Protein AF-A0A955JLS1-F1 (afdb_monomer_lite)

Foldseek 3Di:
DDDDDDPPPDDPVVLCPDDDDVVSVLVSLLVVVLCVCLQPVPDDPVNSCVVVVHDPVSVVVSVVVLVVDPVSCCQCVDPVSVVVVVVVVVVVVVVVCVVCVVQVVCVVVVHDAADQEEEDAQAPLEAPDDDPPQPLAPVPCRDCVNVVRPDAHPDDLVVLLVVLVVSVVSNHQEYEHDHVYAQVSHPCSLVSVVSNVVSRHHYHYDHPCPCVVVDDPVSD

Structure (mmCIF, N/CA/C/O backbone):
data_AF-A0A955JLS1-F1
#
_entry.id   AF-A0A955JLS1-F1
#
loop_
_atom_site.group_PDB
_atom_site.id
_atom_site.type_symbol
_atom_site.label_atom_id
_atom_site.label_alt_id
_atom_site.label_comp_id
_atom_site.label_asym_id
_atom_site.label_entity_id
_atom_site.label_seq_id
_atom_site.pdbx_PDB_ins_code
_atom_site.Cartn_x
_atom_site.Cartn_y
_atom_site.Cartn_z
_atom_site.occupancy
_atom_site.B_iso_or_equiv
_atom_site.auth_seq_id
_atom_site.auth_comp_id
_atom_site.auth_asym_id
_atom_site.auth_atom_id
_atom_site.pdbx_PDB_model_num
ATOM 1 N N . MET A 1 1 ? -2.061 -39.506 24.103 1.00 35.97 1 MET A N 1
ATOM 2 C CA . MET A 1 1 ? -3.375 -38.880 24.351 1.00 35.97 1 MET A CA 1
ATOM 3 C C . MET A 1 1 ? -3.454 -37.650 23.452 1.00 35.97 1 MET A C 1
ATOM 5 O O . MET A 1 1 ? -2.800 -36.660 23.739 1.00 35.97 1 MET A O 1
ATOM 9 N N . LYS A 1 2 ? -4.080 -37.783 22.274 1.00 30.61 2 LYS A N 1
ATOM 10 C CA . LYS A 1 2 ? -4.222 -36.701 21.289 1.00 30.61 2 LYS A CA 1
ATOM 11 C C . LYS A 1 2 ? -5.487 -35.923 21.644 1.00 30.61 2 LYS A C 1
ATOM 13 O O . LYS A 1 2 ? -6.578 -36.455 21.491 1.00 30.61 2 LYS A O 1
ATOM 18 N N . THR A 1 3 ? -5.345 -34.716 22.169 1.00 32.78 3 THR A N 1
ATOM 19 C CA . THR A 1 3 ? -6.460 -33.775 22.304 1.00 32.78 3 THR A CA 1
ATOM 20 C C . THR A 1 3 ? -6.630 -33.056 20.974 1.00 32.78 3 THR A C 1
ATOM 22 O O . THR A 1 3 ? -5.870 -32.143 20.657 1.00 32.78 3 THR A O 1
ATOM 25 N N . GLU A 1 4 ? -7.588 -33.514 20.174 1.00 28.02 4 GLU A N 1
ATOM 26 C CA . GLU A 1 4 ? -8.100 -32.760 19.033 1.00 28.02 4 GLU A CA 1
ATOM 27 C C . GLU A 1 4 ? -8.877 -31.553 19.566 1.00 28.02 4 GLU A C 1
ATOM 29 O O . GLU A 1 4 ? -9.849 -31.699 20.305 1.00 28.02 4 GLU A O 1
ATOM 34 N N . ILE A 1 5 ? -8.412 -30.351 19.230 1.00 31.58 5 ILE A N 1
ATOM 35 C CA . ILE A 1 5 ? -9.148 -29.110 19.469 1.00 31.58 5 ILE A CA 1
ATOM 36 C C . ILE A 1 5 ? -10.055 -28.919 18.248 1.00 31.58 5 ILE A C 1
ATOM 38 O O . ILE A 1 5 ? -9.531 -28.746 17.144 1.00 31.58 5 ILE A O 1
ATOM 42 N N . PRO A 1 6 ? -11.390 -28.959 18.388 1.00 32.78 6 PRO A N 1
ATOM 43 C CA . PRO A 1 6 ? -12.272 -28.754 17.255 1.00 32.78 6 PRO A CA 1
ATOM 44 C C . PRO A 1 6 ? -12.254 -27.271 16.871 1.00 32.78 6 PRO A C 1
ATOM 46 O O . PRO A 1 6 ? -12.739 -26.419 17.614 1.00 32.78 6 PRO A O 1
ATOM 49 N N . PHE A 1 7 ? -11.720 -26.956 15.690 1.00 32.72 7 PHE A N 1
ATOM 50 C CA . PHE A 1 7 ? -12.011 -25.687 15.026 1.00 32.72 7 PHE A CA 1
ATOM 51 C C . PHE A 1 7 ? -13.489 -25.711 14.618 1.00 32.72 7 PHE A C 1
ATOM 53 O O . PHE A 1 7 ? -13.865 -26.313 13.614 1.00 32.72 7 PHE A O 1
ATOM 60 N N . ARG A 1 8 ? -14.353 -25.093 15.430 1.00 35.25 8 ARG A N 1
ATOM 61 C CA . ARG A 1 8 ? -15.712 -24.753 15.002 1.00 35.25 8 ARG A CA 1
ATOM 62 C C . ARG A 1 8 ? -15.594 -23.717 13.885 1.00 35.25 8 ARG A C 1
ATOM 64 O O . ARG A 1 8 ? -15.145 -22.604 14.136 1.00 35.25 8 ARG A O 1
ATOM 71 N N . ASN A 1 9 ? -16.039 -24.070 12.682 1.00 38.44 9 ASN A N 1
ATOM 72 C CA . ASN A 1 9 ? -16.457 -23.082 11.691 1.00 38.44 9 ASN A CA 1
ATOM 73 C C . ASN A 1 9 ? -17.671 -22.351 12.275 1.00 38.44 9 ASN A C 1
ATOM 75 O O . ASN A 1 9 ? -18.793 -22.848 12.195 1.00 38.44 9 ASN A O 1
ATOM 79 N N . HIS A 1 10 ? -17.430 -21.230 12.953 1.00 41.81 10 HIS A N 1
ATOM 80 C CA . HIS A 1 10 ? -18.496 -20.364 13.435 1.00 41.81 10 HIS A CA 1
ATOM 81 C C . HIS A 1 10 ? -18.920 -19.467 12.274 1.00 41.81 10 HIS A C 1
ATOM 83 O O . HIS A 1 10 ? -18.094 -18.765 11.692 1.00 41.81 10 HIS A O 1
ATOM 89 N N . ASN A 1 11 ? -20.181 -19.590 11.875 1.00 41.41 11 ASN A N 1
ATOM 90 C CA . ASN A 1 11 ? -20.729 -18.892 10.728 1.00 41.41 11 ASN A CA 1
ATOM 91 C C . ASN A 1 11 ? -20.991 -17.428 11.118 1.00 41.41 11 ASN A C 1
ATOM 93 O O . ASN A 1 11 ? -21.672 -17.178 12.108 1.00 41.41 11 ASN A O 1
ATOM 97 N N . LEU A 1 12 ? -20.450 -16.474 10.353 1.00 46.59 12 LEU A N 1
ATOM 98 C CA . LEU A 1 12 ? -20.585 -15.025 10.593 1.00 46.59 12 LEU A CA 1
ATOM 99 C C . LEU A 1 12 ? -22.054 -14.562 10.679 1.00 46.59 12 LEU A C 1
ATOM 101 O O . LEU A 1 12 ? -22.347 -13.568 11.336 1.00 46.59 12 LEU A O 1
ATOM 105 N N . ASP A 1 13 ? -22.965 -15.308 10.053 1.00 44.69 13 ASP A N 1
ATOM 106 C CA . ASP A 1 13 ? -24.402 -15.021 10.016 1.00 44.69 13 ASP A CA 1
ATOM 107 C C . ASP A 1 13 ? -25.132 -15.271 11.348 1.00 44.69 13 ASP A C 1
ATOM 109 O O . ASP A 1 13 ? -26.218 -14.723 11.562 1.00 44.69 13 ASP A O 1
ATOM 113 N N . ASP A 1 14 ? -24.570 -16.091 12.243 1.00 45.50 14 ASP A N 1
ATOM 114 C CA . ASP A 1 14 ? -25.213 -16.431 13.519 1.00 45.50 14 ASP A CA 1
ATOM 115 C C . ASP A 1 14 ? -25.018 -15.326 14.576 1.00 45.50 14 ASP A C 1
ATOM 117 O O . ASP A 1 14 ? -25.908 -15.104 15.400 1.00 45.50 14 ASP A O 1
ATOM 121 N N . ASP A 1 15 ? -23.915 -14.570 14.499 1.00 49.28 15 ASP A N 1
ATOM 122 C CA . ASP A 1 15 ? -23.595 -13.460 15.415 1.00 49.28 15 ASP A CA 1
ATOM 123 C C . ASP A 1 15 ? -24.528 -12.241 15.206 1.00 49.28 15 ASP A C 1
ATOM 125 O O . ASP A 1 15 ? -24.696 -11.414 16.101 1.00 49.28 15 ASP A O 1
ATOM 129 N N . LEU A 1 16 ? -25.180 -12.132 14.040 1.00 50.00 16 LEU A N 1
ATOM 130 C CA . LEU A 1 16 ? -26.026 -10.990 13.660 1.00 50.00 16 LEU A CA 1
ATOM 131 C C . LEU A 1 16 ? -27.486 -11.091 14.143 1.00 50.00 16 LEU A C 1
ATOM 133 O O . LEU A 1 16 ? -28.259 -10.153 13.953 1.00 50.00 16 LEU A O 1
ATOM 137 N N . ARG A 1 17 ? -27.906 -12.213 14.749 1.00 47.34 17 ARG A N 1
ATOM 138 C CA . ARG A 1 17 ? -29.337 -12.491 15.015 1.00 47.34 17 ARG A CA 1
ATOM 139 C C . ARG A 1 17 ? -29.863 -12.076 16.390 1.00 47.34 17 ARG A C 1
ATOM 141 O O . ARG A 1 17 ? -31.061 -12.212 16.626 1.00 47.34 17 ARG A O 1
ATOM 148 N N . PHE A 1 18 ? -29.032 -11.539 17.283 1.00 44.91 18 PHE A N 1
ATOM 149 C CA . PHE A 1 18 ? -29.471 -11.150 18.628 1.00 44.91 18 PHE A CA 1
ATOM 150 C C . PHE A 1 18 ? -28.924 -9.785 19.054 1.00 44.91 18 PHE A C 1
ATOM 152 O O .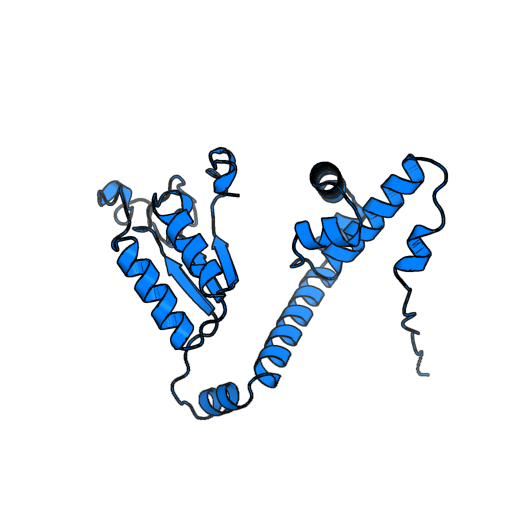 PHE A 1 18 ? -27.901 -9.702 19.724 1.00 44.91 18 PHE A O 1
ATOM 159 N N . ALA A 1 19 ? -29.646 -8.708 18.732 1.00 40.81 19 ALA A N 1
ATOM 160 C CA . ALA A 1 19 ? -29.451 -7.413 19.385 1.00 40.81 19 ALA A CA 1
ATOM 161 C C . ALA A 1 19 ? -30.726 -6.555 19.324 1.00 40.81 19 ALA A C 1
ATOM 163 O O . ALA A 1 19 ? -30.940 -5.784 18.396 1.00 40.81 19 ALA A O 1
ATOM 164 N N . SER A 1 20 ? -31.590 -6.667 20.336 1.00 46.97 20 SER A N 1
ATOM 165 C CA . SER A 1 20 ? -32.655 -5.692 20.600 1.00 46.97 20 SER A CA 1
ATOM 166 C C . SER A 1 20 ? -32.202 -4.757 21.724 1.00 46.97 20 SER A C 1
ATOM 168 O O . SER A 1 20 ? -32.483 -5.014 22.892 1.00 46.97 20 SER A O 1
ATOM 170 N N . THR A 1 21 ? -31.398 -3.750 21.368 1.00 51.62 21 THR A N 1
ATOM 171 C CA . THR A 1 21 ? -31.090 -2.467 22.051 1.00 51.62 21 THR A CA 1
ATOM 172 C C . THR A 1 21 ? -29.850 -1.873 21.365 1.00 51.62 21 THR A C 1
ATOM 174 O O . THR A 1 21 ? -28.889 -2.595 21.113 1.00 51.62 21 THR A O 1
ATOM 177 N N . GLY A 1 22 ? -29.839 -0.567 21.065 1.00 57.72 22 GLY A N 1
ATOM 178 C CA . GLY A 1 22 ? -28.774 0.057 20.253 1.00 57.72 22 GLY A CA 1
ATOM 179 C C . GLY A 1 22 ? -27.344 -0.087 20.806 1.00 57.72 22 GLY A C 1
ATOM 180 O O . GLY A 1 22 ? -26.387 -0.062 20.042 1.00 57.72 22 GLY A O 1
ATOM 181 N N . VAL A 1 23 ? -27.189 -0.311 22.116 1.00 60.34 23 VAL A N 1
ATOM 182 C CA . VAL A 1 23 ? -25.884 -0.567 22.758 1.00 60.34 23 VAL A CA 1
ATOM 183 C C . VAL A 1 23 ? -25.372 -1.986 22.470 1.00 60.34 23 VAL A C 1
ATOM 185 O O . VAL A 1 23 ? -24.186 -2.169 22.213 1.00 60.34 23 VAL A O 1
ATOM 188 N N . VAL A 1 24 ? -26.259 -2.989 22.460 1.00 62.53 24 VAL A N 1
ATOM 189 C CA . VAL A 1 24 ? -25.898 -4.389 22.158 1.00 62.53 24 VAL A CA 1
ATOM 190 C C . VAL A 1 24 ? -25.501 -4.533 20.689 1.00 62.53 24 VAL A C 1
ATOM 192 O O . VAL A 1 24 ? -24.572 -5.266 20.363 1.00 62.53 24 VAL A O 1
ATOM 195 N N . GLU A 1 25 ? -26.157 -3.782 19.806 1.00 77.31 25 GLU A N 1
ATOM 196 C CA . GLU A 1 25 ? -25.829 -3.758 18.381 1.00 77.31 25 GLU A CA 1
ATOM 197 C C . GLU A 1 25 ? -24.456 -3.118 18.113 1.00 77.31 25 GLU A C 1
ATOM 199 O O . GLU A 1 25 ? -23.683 -3.617 17.294 1.00 77.31 25 GLU A O 1
ATOM 204 N N . GLN A 1 26 ? -24.114 -2.046 18.833 1.00 77.19 26 GLN A N 1
ATOM 205 C CA . GLN A 1 26 ? -22.822 -1.376 18.688 1.00 77.19 26 GLN A CA 1
ATOM 206 C C . GLN A 1 26 ? -21.654 -2.240 19.188 1.00 77.19 26 GLN A C 1
ATOM 208 O O . GLN A 1 26 ? -20.639 -2.344 18.498 1.00 77.19 26 GLN A O 1
ATOM 213 N N . GLU A 1 27 ? -21.808 -2.905 20.334 1.00 83.56 27 GLU A N 1
ATOM 214 C CA . GLU A 1 27 ? -20.784 -3.809 20.876 1.00 83.56 27 GLU A CA 1
ATOM 215 C C . GLU A 1 27 ? -20.565 -5.030 19.965 1.00 83.56 27 GLU A C 1
ATOM 217 O O . GLU A 1 27 ? -19.429 -5.442 19.717 1.00 83.56 27 GLU A O 1
ATOM 222 N N . ALA A 1 28 ? -21.642 -5.572 19.383 1.00 86.25 28 ALA A N 1
ATOM 223 C CA . ALA A 1 28 ? -21.549 -6.648 18.399 1.00 86.25 28 ALA A CA 1
ATOM 224 C C . ALA A 1 28 ? -20.756 -6.210 17.154 1.00 86.25 28 ALA A C 1
ATOM 226 O O . ALA A 1 28 ? -19.846 -6.919 16.717 1.00 86.25 28 ALA A O 1
ATOM 227 N N . ARG A 1 29 ? -21.035 -5.013 16.617 1.00 88.50 29 ARG A N 1
ATOM 228 C CA . ARG A 1 29 ? -20.288 -4.441 15.481 1.00 88.50 29 ARG A CA 1
ATOM 229 C C . ARG A 1 29 ? -18.808 -4.241 15.816 1.00 88.50 29 ARG A C 1
ATOM 231 O O . ARG A 1 29 ? -17.954 -4.628 15.019 1.00 88.50 29 ARG A O 1
ATOM 238 N N . LEU A 1 30 ? -18.500 -3.695 16.996 1.00 91.50 30 LEU A N 1
ATOM 239 C CA . LEU A 1 30 ? -17.128 -3.518 17.481 1.00 91.50 30 LEU A CA 1
ATOM 240 C C . LEU A 1 30 ? -16.377 -4.855 17.525 1.00 91.50 30 LEU A C 1
ATOM 242 O O . LEU A 1 30 ? -15.278 -4.959 16.981 1.00 91.50 30 LEU A O 1
ATOM 246 N N . SER A 1 31 ? -16.987 -5.885 18.113 1.00 92.12 31 SER A N 1
ATOM 247 C CA . SER A 1 31 ? -16.414 -7.231 18.221 1.00 92.12 31 SER A CA 1
ATOM 248 C C . SER A 1 31 ? -16.131 -7.863 16.851 1.00 92.12 31 SER A C 1
ATOM 250 O O . SER A 1 31 ? -15.047 -8.409 16.619 1.00 92.12 31 SER A O 1
ATOM 252 N N . VAL A 1 32 ? -17.059 -7.729 15.897 1.00 93.25 32 VAL A N 1
ATOM 253 C CA . VAL A 1 32 ? -16.883 -8.258 14.537 1.00 93.25 32 VAL A CA 1
ATOM 254 C C . VAL A 1 32 ? -15.746 -7.543 13.805 1.00 93.25 32 VAL A C 1
ATOM 256 O O . VAL A 1 32 ? -14.880 -8.210 13.235 1.00 93.25 32 VAL A O 1
ATOM 259 N N . VAL A 1 33 ? -15.692 -6.207 13.854 1.00 94.62 33 VAL A N 1
ATOM 260 C CA . VAL A 1 33 ? -14.598 -5.439 13.232 1.00 94.62 33 VAL A CA 1
ATOM 261 C C . VAL A 1 33 ? -13.261 -5.756 13.905 1.00 94.62 33 VAL A C 1
ATOM 263 O O . VAL A 1 33 ? -12.266 -5.958 13.209 1.00 94.62 33 VAL A O 1
ATOM 266 N N . ARG A 1 34 ? -13.230 -5.893 15.239 1.00 94.94 34 ARG A N 1
ATOM 267 C CA . ARG A 1 34 ? -12.042 -6.323 15.993 1.00 94.94 34 ARG A CA 1
ATOM 268 C C . ARG A 1 34 ? -11.499 -7.645 15.457 1.00 94.94 34 ARG A C 1
ATOM 270 O O . ARG A 1 34 ? -10.307 -7.744 15.166 1.00 94.94 34 ARG A O 1
ATOM 277 N N . ARG A 1 35 ? -12.368 -8.653 15.315 1.00 93.25 35 ARG A N 1
ATOM 278 C CA . ARG A 1 35 ? -12.006 -9.973 14.781 1.00 93.25 35 ARG A CA 1
ATOM 279 C C . ARG A 1 35 ? -11.456 -9.853 13.365 1.00 93.25 35 ARG A C 1
ATOM 281 O O . ARG A 1 35 ? -10.373 -10.364 13.110 1.00 93.25 35 ARG A O 1
ATOM 288 N N . ILE A 1 36 ? -12.153 -9.133 12.486 1.00 93.88 36 ILE A N 1
ATOM 289 C CA . ILE A 1 36 ? -11.735 -8.930 11.093 1.00 93.88 36 ILE A CA 1
ATOM 290 C C . ILE A 1 36 ? -10.326 -8.329 11.021 1.00 93.88 36 ILE A C 1
ATOM 292 O O . ILE A 1 36 ? -9.471 -8.888 10.341 1.00 93.88 36 ILE A O 1
ATOM 296 N N . LEU A 1 37 ? -10.055 -7.248 11.758 1.00 92.69 37 LEU A N 1
ATOM 297 C CA . LEU A 1 37 ? -8.750 -6.578 11.727 1.00 92.69 37 LEU A CA 1
ATOM 298 C C . LEU A 1 37 ? -7.624 -7.424 12.333 1.00 92.69 37 LEU A C 1
ATOM 300 O O . LEU A 1 37 ? -6.491 -7.372 11.858 1.00 92.69 37 LEU A O 1
ATOM 304 N N . LEU A 1 38 ? -7.915 -8.209 13.375 1.00 92.12 38 LEU A N 1
ATOM 305 C CA . LEU A 1 38 ? -6.946 -9.152 13.936 1.00 92.12 38 LEU A CA 1
ATOM 306 C C . LEU A 1 38 ? -6.709 -10.350 13.006 1.00 92.12 38 LEU A C 1
ATOM 308 O O . LEU A 1 38 ? -5.633 -10.948 13.021 1.00 92.12 38 LEU A O 1
ATOM 312 N N . GLU A 1 39 ? -7.694 -10.744 12.207 1.00 90.69 39 GLU A N 1
ATOM 313 C CA . GLU A 1 39 ? -7.566 -11.875 11.296 1.00 90.69 39 GLU A CA 1
ATOM 314 C C . GLU A 1 39 ? -6.853 -11.496 10.000 1.00 90.69 39 GLU A C 1
ATOM 316 O O . GLU A 1 39 ? -5.913 -12.196 9.601 1.00 90.69 39 GLU A O 1
ATOM 321 N N . ASP A 1 40 ? -7.251 -10.381 9.402 1.00 90.25 40 ASP A N 1
ATOM 322 C CA . ASP A 1 40 ? -6.710 -9.822 8.173 1.00 90.25 40 ASP A CA 1
ATOM 323 C C . ASP A 1 40 ? -6.528 -8.303 8.325 1.00 90.25 40 ASP A C 1
ATOM 325 O O . ASP A 1 40 ? -7.405 -7.524 7.952 1.00 90.25 40 ASP A O 1
ATOM 329 N N . PRO A 1 41 ? -5.370 -7.848 8.837 1.00 88.31 41 PRO A N 1
ATOM 330 C CA . PRO A 1 41 ? -5.096 -6.419 8.970 1.00 88.31 41 PRO A CA 1
ATOM 331 C C . PRO A 1 41 ? -4.898 -5.715 7.618 1.00 88.31 41 PRO A C 1
ATOM 333 O O . PRO A 1 41 ? -4.659 -4.511 7.599 1.00 88.31 41 PRO A O 1
ATOM 336 N N . SER A 1 42 ? -4.932 -6.450 6.498 1.00 84.88 42 SER A N 1
ATOM 337 C CA . SER A 1 42 ? -4.770 -5.904 5.149 1.00 84.88 42 SER A CA 1
ATOM 338 C C . SER A 1 42 ? -6.089 -5.678 4.413 1.00 84.88 42 SER A C 1
ATOM 340 O O . SER A 1 42 ? -6.063 -5.191 3.280 1.00 84.88 42 SER A O 1
ATOM 342 N N . ILE A 1 43 ? -7.219 -6.033 5.034 1.00 89.44 43 ILE A N 1
ATOM 343 C CA . ILE A 1 43 ? -8.545 -5.820 4.464 1.00 89.44 43 ILE A CA 1
ATOM 344 C C . ILE A 1 43 ? -8.799 -4.327 4.223 1.00 89.44 43 ILE A C 1
ATOM 346 O O . ILE A 1 43 ? -8.447 -3.469 5.036 1.00 89.44 43 ILE A O 1
ATOM 350 N N . ASP A 1 44 ? -9.423 -4.018 3.091 1.00 88.81 44 ASP A N 1
ATOM 351 C CA . ASP A 1 44 ? -9.781 -2.648 2.752 1.00 88.81 44 ASP A CA 1
ATOM 352 C C . ASP A 1 44 ? -10.975 -2.150 3.590 1.00 88.81 44 ASP A C 1
ATOM 354 O O . ASP A 1 44 ? -11.878 -2.912 3.942 1.00 88.81 44 ASP A O 1
ATOM 358 N N . SER A 1 45 ? -11.006 -0.852 3.905 1.00 91.19 45 SER A N 1
ATOM 359 C CA . SER A 1 45 ? -12.112 -0.286 4.692 1.00 91.19 45 SER A CA 1
ATOM 360 C C . SER A 1 45 ? -13.445 -0.315 3.937 1.00 91.19 45 SER A C 1
ATOM 362 O O . SER A 1 45 ? -14.463 -0.606 4.555 1.00 91.19 45 SER A O 1
ATOM 364 N N . GLN A 1 46 ? -13.452 -0.114 2.614 1.00 91.25 46 GLN A N 1
ATOM 365 C CA . GLN A 1 46 ? -14.661 -0.231 1.789 1.00 91.25 46 GLN A CA 1
ATOM 366 C C . GLN A 1 46 ? -15.179 -1.675 1.769 1.00 91.25 46 GLN A C 1
ATOM 368 O O . GLN A 1 46 ? -16.385 -1.915 1.725 1.00 91.25 46 GLN A O 1
ATOM 373 N N . GLU A 1 47 ? -14.276 -2.658 1.837 1.00 92.50 47 GLU A N 1
ATOM 374 C CA . GLU A 1 47 ? -14.654 -4.067 1.962 1.00 92.50 47 GLU A CA 1
ATOM 375 C C . GLU A 1 47 ? -15.354 -4.339 3.301 1.00 92.50 47 GLU A C 1
ATOM 377 O O . GLU A 1 47 ? -16.364 -5.046 3.330 1.00 92.50 47 GLU A O 1
ATOM 382 N N . ILE A 1 48 ? -14.854 -3.765 4.402 1.00 94.06 48 ILE A N 1
ATOM 383 C CA . ILE A 1 48 ? -15.498 -3.864 5.720 1.00 94.06 48 ILE A CA 1
ATOM 384 C C . ILE A 1 48 ? -16.870 -3.177 5.699 1.00 94.06 48 ILE A C 1
ATOM 386 O O . ILE A 1 48 ? -17.853 -3.786 6.125 1.00 94.06 48 ILE A O 1
ATOM 390 N N . GLU A 1 49 ? -16.948 -1.952 5.169 1.00 93.81 49 GLU A N 1
ATOM 391 C CA . GLU A 1 49 ? -18.198 -1.195 4.995 1.00 93.81 49 GLU A CA 1
ATOM 392 C C . GLU A 1 49 ? -19.240 -2.034 4.249 1.00 93.81 49 GLU A C 1
ATOM 394 O O . GLU A 1 49 ? -20.351 -2.231 4.743 1.00 93.81 49 GLU A O 1
ATOM 399 N N . ARG A 1 50 ? -18.858 -2.618 3.105 1.00 93.38 50 ARG A N 1
ATOM 400 C CA . ARG A 1 50 ? -19.750 -3.443 2.282 1.00 93.38 50 ARG A CA 1
ATOM 401 C C . ARG A 1 50 ? -20.187 -4.726 2.986 1.00 93.38 50 ARG A C 1
ATOM 403 O O . ARG A 1 50 ? -21.361 -5.074 2.916 1.00 93.38 50 ARG A O 1
ATOM 410 N N . LYS A 1 51 ? -19.266 -5.445 3.639 1.00 89.75 51 LYS A N 1
ATOM 411 C CA . LYS A 1 51 ? -19.573 -6.720 4.315 1.00 89.75 51 LYS A CA 1
ATOM 412 C C . LYS A 1 51 ? -20.506 -6.548 5.507 1.00 89.75 51 LYS A C 1
ATOM 414 O O . LYS A 1 51 ? -21.302 -7.440 5.775 1.00 89.75 51 LYS A O 1
ATOM 419 N N . LEU A 1 52 ? -20.372 -5.440 6.231 1.00 90.19 52 LEU A N 1
ATOM 420 C CA . LEU A 1 52 ? -21.100 -5.203 7.477 1.00 90.19 52 LEU A CA 1
ATOM 421 C C . LEU A 1 52 ? -22.254 -4.204 7.326 1.00 90.19 52 LEU A C 1
ATOM 423 O O . LEU A 1 52 ? -22.958 -3.952 8.299 1.00 90.19 52 LEU A O 1
ATOM 427 N N . GLY A 1 53 ? -22.449 -3.630 6.134 1.00 91.31 53 GLY A N 1
ATOM 428 C CA . GLY A 1 53 ? -23.453 -2.592 5.898 1.00 91.31 53 GLY A CA 1
ATOM 429 C C . GLY A 1 53 ? -23.214 -1.336 6.742 1.00 91.31 53 GLY A C 1
ATOM 430 O O . GLY A 1 53 ? -24.173 -0.703 7.179 1.00 91.31 53 GLY A O 1
ATOM 431 N N . LEU A 1 54 ? -21.949 -1.008 7.021 1.00 91.06 54 LEU A N 1
ATOM 432 C CA . LEU A 1 54 ? -21.569 0.137 7.849 1.00 91.06 54 LEU A CA 1
ATOM 433 C C . LEU A 1 54 ? -21.353 1.378 6.989 1.00 91.06 54 LEU A C 1
ATOM 435 O O . LEU A 1 54 ? -20.796 1.295 5.895 1.00 91.06 54 LEU A O 1
ATOM 439 N N . SER A 1 55 ? -21.731 2.543 7.518 1.00 92.94 55 SER A N 1
ATO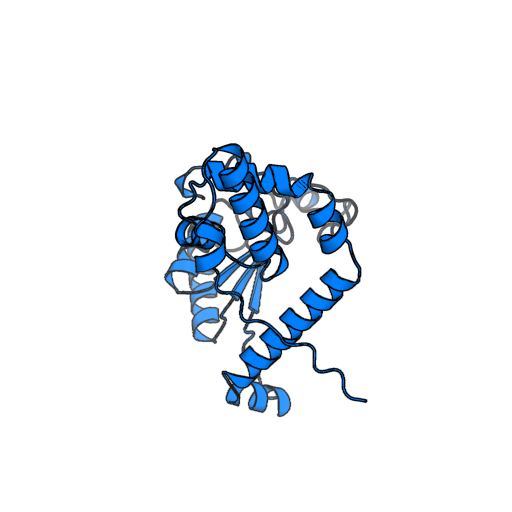M 440 C CA . SER A 1 55 ? -21.274 3.804 6.945 1.00 92.94 55 SER A CA 1
ATOM 441 C C . SER A 1 55 ? -19.783 4.016 7.241 1.00 92.94 55 SER A C 1
ATOM 443 O O . SER A 1 55 ? -19.248 3.507 8.232 1.00 92.94 55 SER A O 1
ATOM 445 N N . ARG A 1 56 ? -19.102 4.816 6.411 1.00 91.38 56 ARG A N 1
ATOM 446 C CA . ARG A 1 56 ? -17.708 5.218 6.663 1.00 91.38 56 ARG A CA 1
ATOM 447 C C . ARG A 1 56 ? -17.549 5.902 8.025 1.00 91.38 56 ARG A C 1
ATOM 449 O O . ARG A 1 56 ? -16.546 5.686 8.700 1.00 91.38 56 ARG A O 1
ATOM 456 N N . GLU A 1 57 ? -18.523 6.716 8.429 1.00 92.81 57 GLU A N 1
ATOM 457 C CA . GLU A 1 57 ? -18.507 7.405 9.722 1.00 92.81 57 GLU A CA 1
ATOM 458 C C . GLU A 1 57 ? -18.562 6.409 10.885 1.00 92.81 57 GLU A C 1
ATOM 460 O O . GLU A 1 57 ? -17.730 6.486 11.792 1.00 92.81 57 GLU A O 1
ATOM 465 N N . ASP A 1 58 ? -19.457 5.421 10.815 1.00 92.25 58 ASP A N 1
ATOM 466 C CA . ASP A 1 58 ? -19.559 4.369 11.831 1.00 92.25 58 ASP A CA 1
ATOM 467 C C . ASP A 1 58 ? -18.255 3.575 11.940 1.00 92.25 58 ASP A C 1
ATOM 469 O O . ASP A 1 58 ? -17.760 3.323 13.041 1.00 92.2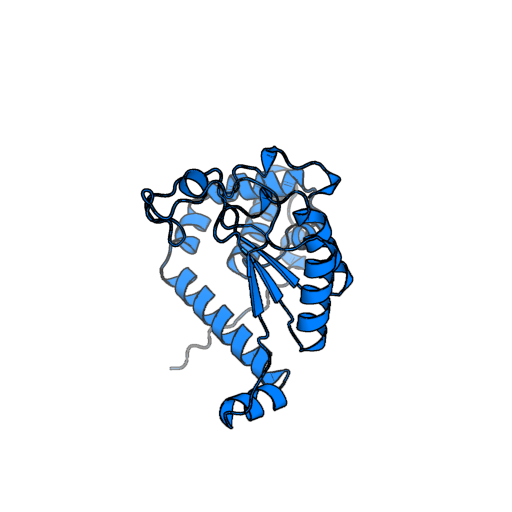5 58 ASP A O 1
ATOM 473 N N . LEU A 1 59 ? -17.655 3.209 10.802 1.00 94.00 59 LEU A N 1
ATOM 474 C CA . LEU A 1 59 ? -16.399 2.465 10.787 1.00 94.00 59 LEU A CA 1
ATOM 475 C C . LEU A 1 59 ? -15.247 3.273 11.408 1.00 94.00 59 LEU A C 1
ATOM 477 O O . LEU A 1 59 ? -14.454 2.726 12.175 1.00 94.00 59 LEU A O 1
ATOM 481 N N . LEU A 1 60 ? -15.174 4.581 11.144 1.00 93.50 60 LEU A N 1
ATOM 482 C CA . LEU A 1 60 ? -14.185 5.466 11.770 1.00 93.50 60 LEU A CA 1
ATOM 483 C C . LEU A 1 60 ? -14.388 5.583 13.285 1.00 93.50 60 LEU A C 1
ATOM 485 O O . LEU A 1 60 ? -13.410 5.574 14.040 1.00 93.50 60 LEU A O 1
ATOM 489 N N . GLN A 1 61 ? -15.638 5.656 13.748 1.00 93.94 61 GLN A N 1
ATOM 490 C CA . GLN A 1 61 ? -15.945 5.638 15.179 1.00 93.94 61 GLN A CA 1
ATOM 491 C C . GLN A 1 61 ? -15.504 4.316 15.818 1.00 93.94 61 GLN A C 1
ATOM 493 O O . GLN A 1 61 ? -14.846 4.336 16.861 1.00 93.94 61 GLN A O 1
ATOM 498 N N . ILE A 1 62 ? -15.775 3.182 15.167 1.00 94.81 62 ILE A N 1
ATOM 499 C CA . ILE A 1 62 ? -15.323 1.856 15.610 1.00 94.81 62 ILE A CA 1
ATOM 500 C C . ILE A 1 62 ? -13.792 1.799 15.684 1.00 94.81 62 ILE A C 1
ATOM 502 O O . ILE A 1 62 ? -13.245 1.376 16.701 1.00 94.81 62 ILE A O 1
ATOM 506 N N . TYR A 1 63 ? -13.073 2.280 14.667 1.00 94.44 63 TYR A N 1
ATOM 507 C CA . TYR A 1 63 ? -11.609 2.350 14.708 1.00 94.44 63 TYR A CA 1
ATOM 508 C C . TYR A 1 63 ? -11.103 3.195 15.882 1.00 94.44 63 TYR A C 1
ATOM 510 O O . TYR A 1 63 ? -10.157 2.795 16.564 1.00 94.44 63 TYR A O 1
ATOM 518 N N . SER A 1 64 ? -11.745 4.332 16.167 1.00 94.06 64 SER A N 1
ATOM 519 C CA . SER A 1 64 ? -11.399 5.174 17.319 1.00 94.06 64 SER A CA 1
ATOM 520 C C . SER A 1 64 ? -11.611 4.455 18.657 1.00 94.06 64 SER A C 1
ATOM 522 O O . SER A 1 64 ? -10.810 4.616 19.582 1.00 94.06 64 SER A O 1
ATOM 524 N N . GLN A 1 65 ? -12.660 3.636 18.761 1.00 94.62 65 GLN A N 1
ATOM 525 C CA . GLN A 1 65 ? -12.929 2.812 19.940 1.00 94.62 65 GLN A CA 1
ATOM 526 C C . GLN A 1 65 ? -11.883 1.698 20.090 1.00 94.62 65 GLN A C 1
ATOM 528 O O . GLN A 1 65 ? -11.281 1.575 21.157 1.00 94.62 65 GLN A O 1
ATOM 533 N N . LEU A 1 66 ? -11.567 0.965 19.015 1.00 94.12 66 LEU A N 1
ATOM 534 C CA . LEU A 1 66 ? -10.556 -0.105 19.014 1.00 94.12 66 LEU A CA 1
ATOM 535 C C . LEU A 1 66 ? -9.154 0.378 19.406 1.00 94.12 66 LEU A C 1
ATOM 537 O O . LEU A 1 66 ? -8.391 -0.345 20.047 1.00 94.12 66 LEU A O 1
ATOM 541 N N . GLN A 1 67 ? -8.795 1.620 19.076 1.00 91.38 67 GLN A N 1
ATOM 542 C CA . GLN A 1 67 ? -7.522 2.201 19.517 1.00 91.38 67 GLN A CA 1
ATOM 543 C C . GLN A 1 67 ? -7.403 2.294 21.047 1.00 91.38 67 GLN A C 1
ATOM 545 O O . GLN A 1 67 ? -6.290 2.259 21.573 1.00 91.38 67 GLN A O 1
ATOM 550 N N . LYS A 1 68 ? -8.528 2.392 21.762 1.00 94.25 68 LYS A N 1
ATOM 551 C CA . LYS A 1 68 ? -8.597 2.518 23.228 1.00 94.25 68 LYS A CA 1
ATOM 552 C C . LYS A 1 68 ? -8.982 1.211 23.924 1.00 94.25 68 LYS A C 1
ATOM 554 O O . LYS A 1 68 ? -8.932 1.139 25.147 1.00 94.25 68 LYS A O 1
ATOM 559 N N . ASP A 1 69 ? -9.357 0.202 23.150 1.00 93.56 69 ASP A N 1
ATOM 560 C CA . ASP A 1 69 ? -9.848 -1.090 23.607 1.00 93.56 69 ASP A CA 1
ATOM 561 C C . ASP A 1 69 ? -8.727 -1.934 24.247 1.00 93.56 69 ASP A C 1
ATOM 563 O O . ASP A 1 69 ? -7.791 -2.350 23.551 1.00 93.56 69 ASP A O 1
ATOM 567 N N . PRO A 1 70 ? -8.796 -2.220 25.562 1.00 94.25 70 PRO A N 1
ATOM 568 C CA . PRO A 1 70 ? -7.750 -2.959 26.263 1.00 94.25 70 PRO A CA 1
ATOM 569 C C . PRO A 1 70 ? -7.512 -4.368 25.712 1.00 94.25 70 PRO A C 1
ATOM 571 O O . PRO A 1 70 ? -6.367 -4.821 25.693 1.00 94.25 70 PRO A O 1
ATOM 574 N N . GLU A 1 71 ? -8.555 -5.057 25.243 1.00 91.81 71 GLU A N 1
ATOM 575 C CA . GLU A 1 71 ? -8.442 -6.423 24.724 1.00 91.81 71 GLU A CA 1
ATOM 576 C C . GLU A 1 71 ? -7.757 -6.425 23.361 1.00 91.81 71 GLU A C 1
ATOM 578 O O . GLU A 1 71 ? -6.817 -7.191 23.128 1.00 91.81 71 GLU A O 1
ATOM 583 N N . TYR A 1 72 ? -8.160 -5.508 22.477 1.00 93.50 72 TYR A N 1
ATOM 584 C CA . TYR A 1 72 ? -7.494 -5.328 21.190 1.00 93.50 72 TYR A CA 1
ATOM 585 C C . TYR A 1 72 ? -6.020 -4.944 21.369 1.00 93.50 72 TYR A C 1
ATOM 587 O O . TYR A 1 72 ? -5.148 -5.503 20.698 1.00 93.50 72 TYR A O 1
ATOM 595 N N . GLN A 1 73 ? -5.705 -4.038 22.303 1.00 93.69 73 GLN A N 1
ATOM 596 C CA . GLN A 1 73 ? -4.322 -3.655 22.605 1.00 93.69 73 GLN A CA 1
ATOM 597 C C . GLN A 1 73 ? -3.517 -4.820 23.198 1.00 93.69 73 GLN A C 1
ATOM 599 O O . GLN A 1 73 ? -2.366 -5.018 22.808 1.00 93.69 73 GLN A O 1
ATOM 604 N N . ALA A 1 74 ? -4.106 -5.620 24.092 1.00 95.00 74 ALA A N 1
ATOM 605 C CA . ALA A 1 74 ? -3.445 -6.789 24.668 1.00 95.00 74 ALA A CA 1
ATOM 606 C C . ALA A 1 74 ? -3.068 -7.816 23.590 1.00 95.00 74 ALA A C 1
ATOM 608 O O . ALA A 1 74 ? -1.941 -8.315 23.584 1.00 95.00 74 ALA A O 1
ATOM 609 N N . VAL A 1 75 ? -3.971 -8.091 22.642 1.00 94.31 75 VAL A N 1
ATOM 610 C CA . VAL A 1 75 ? -3.695 -9.019 21.538 1.00 94.31 75 VAL A CA 1
ATOM 611 C C . VAL A 1 75 ? -2.695 -8.416 20.556 1.00 94.31 75 VAL A C 1
ATOM 613 O O . VAL A 1 75 ? -1.654 -9.025 20.316 1.00 94.31 75 VAL A O 1
ATOM 616 N N . SER A 1 76 ? -2.961 -7.224 20.018 1.00 92.19 76 SER A N 1
ATOM 617 C CA . SER A 1 76 ? -2.138 -6.605 18.964 1.00 92.19 76 SER A CA 1
ATOM 618 C C . SER A 1 76 ? -0.694 -6.324 19.395 1.00 92.19 76 SER A C 1
ATOM 620 O O . SER A 1 76 ? 0.215 -6.395 18.568 1.00 92.19 76 SER A O 1
ATOM 622 N N . ARG A 1 77 ? -0.456 -6.071 20.689 1.00 93.19 77 ARG A N 1
ATOM 623 C CA . ARG A 1 77 ? 0.889 -5.868 21.259 1.00 93.19 77 ARG A CA 1
ATOM 624 C C . ARG A 1 77 ? 1.548 -7.153 21.760 1.00 93.19 77 ARG A C 1
ATOM 626 O O . ARG A 1 77 ? 2.703 -7.121 22.180 1.00 93.19 77 ARG A O 1
ATOM 633 N N . SER A 1 78 ? 0.844 -8.282 21.743 1.00 95.31 78 SER A N 1
ATOM 634 C CA . SER A 1 78 ? 1.405 -9.556 22.190 1.00 95.31 78 SER A CA 1
ATOM 635 C C . SER A 1 78 ? 2.437 -10.106 21.200 1.00 95.31 78 SER A C 1
ATOM 637 O O . SER A 1 78 ? 2.348 -9.923 19.984 1.00 95.31 78 SER A O 1
ATOM 639 N N . HIS A 1 79 ? 3.378 -10.906 21.708 1.00 94.62 79 HIS A N 1
ATOM 640 C CA . HIS A 1 79 ? 4.270 -11.698 20.854 1.00 94.62 79 HIS A CA 1
ATOM 641 C C . HIS A 1 79 ? 3.529 -12.746 20.013 1.00 94.62 79 HIS A C 1
ATOM 643 O O . HIS A 1 79 ? 4.066 -13.220 19.012 1.00 94.62 79 HIS A O 1
ATOM 649 N N . TYR A 1 80 ? 2.318 -13.138 20.420 1.00 93.50 80 TYR A N 1
ATOM 650 C CA . TYR A 1 80 ? 1.485 -14.049 19.645 1.00 93.50 80 TYR A CA 1
ATOM 651 C C . TYR A 1 80 ? 1.072 -13.404 18.319 1.00 93.50 80 TYR A C 1
ATOM 653 O O . TYR A 1 80 ? 1.246 -14.009 17.261 1.00 93.50 80 TYR A O 1
ATOM 661 N N . TYR A 1 81 ? 0.584 -12.163 18.365 1.00 94.25 81 TYR A N 1
ATOM 662 C CA . TYR A 1 81 ? 0.061 -11.492 17.182 1.00 94.25 81 TYR A CA 1
ATOM 663 C C . TYR A 1 81 ? 1.146 -11.212 16.143 1.00 94.25 81 TYR A C 1
ATOM 665 O O . TYR A 1 81 ? 0.975 -11.554 14.976 1.00 94.25 81 TYR A O 1
ATOM 673 N N . SER A 1 82 ? 2.310 -10.705 16.557 1.00 92.38 82 SER A N 1
ATOM 674 C CA . SER A 1 82 ? 3.427 -10.484 15.629 1.00 92.38 82 SER A CA 1
ATOM 675 C C . SER A 1 82 ? 3.887 -11.779 14.950 1.00 92.38 82 SER A C 1
ATOM 677 O O . SER A 1 82 ? 4.088 -11.803 13.736 1.00 92.38 82 SER A O 1
ATOM 679 N N . ARG A 1 83 ? 3.963 -12.894 15.690 1.00 94.50 83 ARG A N 1
ATOM 680 C CA . ARG A 1 83 ? 4.251 -14.217 15.111 1.00 94.50 83 ARG A CA 1
ATOM 681 C C . ARG A 1 83 ? 3.166 -14.664 14.135 1.00 94.50 83 ARG A C 1
ATOM 683 O O . ARG A 1 83 ? 3.496 -15.178 13.070 1.00 94.50 83 ARG A O 1
ATOM 690 N N . ARG A 1 84 ? 1.888 -14.450 14.459 1.00 93.00 84 ARG A N 1
ATOM 691 C CA . ARG A 1 84 ? 0.765 -14.744 13.556 1.00 93.00 84 ARG A CA 1
ATOM 692 C C . ARG A 1 84 ? 0.903 -13.984 12.236 1.00 93.00 84 ARG A C 1
ATOM 694 O O . ARG A 1 84 ? 0.775 -14.604 11.184 1.00 93.00 84 ARG A O 1
ATOM 701 N N . ILE A 1 85 ? 1.219 -12.688 12.276 1.00 92.44 85 ILE A N 1
ATOM 702 C CA . ILE A 1 85 ? 1.452 -11.888 11.063 1.00 92.44 85 ILE A CA 1
ATOM 703 C C . ILE A 1 85 ? 2.604 -12.466 10.234 1.00 92.44 85 ILE A C 1
ATOM 705 O O . ILE A 1 85 ? 2.448 -12.643 9.029 1.00 92.44 85 ILE A O 1
ATOM 709 N N . MET A 1 86 ? 3.714 -12.861 10.865 1.00 92.75 86 MET A N 1
ATOM 710 C CA . MET A 1 86 ? 4.826 -13.513 10.157 1.00 92.75 86 MET A CA 1
ATOM 711 C C . MET A 1 86 ? 4.394 -14.807 9.452 1.00 92.75 86 MET A C 1
ATOM 713 O O . MET A 1 86 ? 4.787 -15.047 8.311 1.00 92.75 86 MET A O 1
ATOM 717 N N . PHE A 1 87 ? 3.546 -15.624 10.086 1.00 92.69 87 PHE A N 1
ATOM 718 C CA . PHE A 1 87 ? 2.990 -16.822 9.449 1.00 92.69 87 PHE A CA 1
ATOM 719 C C . PHE A 1 87 ? 2.062 -16.494 8.277 1.00 92.69 87 PHE A C 1
ATOM 721 O O . PHE A 1 87 ? 2.107 -17.190 7.262 1.00 92.69 87 PHE A O 1
ATOM 728 N N . LEU A 1 88 ? 1.243 -15.444 8.381 1.00 90.88 88 LEU A N 1
ATOM 729 C CA . LEU A 1 88 ? 0.399 -15.000 7.271 1.00 90.88 88 LEU A CA 1
ATOM 730 C C . LEU A 1 88 ? 1.231 -14.528 6.078 1.00 90.88 88 LEU A C 1
ATOM 732 O O . LEU A 1 88 ? 0.931 -14.908 4.948 1.00 90.88 88 LEU A O 1
ATOM 736 N N . VAL A 1 89 ? 2.303 -13.773 6.324 1.00 90.56 89 VAL A N 1
ATOM 737 C CA . VAL A 1 89 ? 3.243 -13.347 5.278 1.00 90.56 89 VAL A CA 1
ATOM 738 C C . VAL A 1 89 ? 3.904 -14.558 4.624 1.00 90.56 89 VAL A C 1
ATOM 740 O O . VAL A 1 89 ? 3.892 -14.673 3.400 1.00 90.56 89 VAL A O 1
ATOM 743 N N . ALA A 1 90 ? 4.415 -15.505 5.415 1.00 93.56 90 ALA A N 1
ATOM 744 C CA . ALA A 1 90 ? 5.019 -16.726 4.884 1.00 93.56 90 ALA A CA 1
ATOM 745 C C . ALA A 1 90 ? 4.025 -17.525 4.022 1.00 93.56 90 ALA A C 1
ATOM 747 O O . ALA A 1 90 ? 4.362 -17.946 2.916 1.00 93.56 90 ALA A O 1
ATOM 748 N N . LYS A 1 91 ? 2.777 -17.674 4.486 1.00 92.81 91 LYS A N 1
ATOM 749 C CA . LYS A 1 91 ? 1.701 -18.318 3.722 1.00 92.81 91 LYS A CA 1
ATOM 750 C C . LYS A 1 91 ? 1.419 -17.582 2.409 1.00 92.81 91 LYS A C 1
ATOM 752 O O . LYS A 1 91 ? 1.269 -18.233 1.380 1.00 92.81 91 LYS A O 1
ATOM 757 N N . ALA A 1 92 ? 1.362 -16.250 2.426 1.00 89.69 92 ALA A N 1
ATOM 758 C CA . ALA A 1 92 ? 1.131 -15.446 1.229 1.00 89.69 92 ALA A CA 1
ATOM 759 C C . ALA A 1 92 ? 2.259 -15.613 0.196 1.00 89.69 92 ALA A C 1
ATOM 761 O O . ALA A 1 92 ? 1.967 -15.810 -0.981 1.00 89.69 92 ALA A O 1
ATOM 762 N N . ILE A 1 93 ? 3.522 -15.618 0.636 1.00 90.12 93 ILE A N 1
ATOM 763 C CA . ILE A 1 93 ? 4.688 -15.853 -0.234 1.00 90.12 93 ILE A CA 1
ATOM 764 C C . ILE A 1 93 ? 4.618 -17.246 -0.867 1.00 90.12 93 ILE A C 1
ATOM 766 O O . ILE A 1 93 ? 4.757 -17.380 -2.080 1.00 90.12 93 ILE A O 1
ATOM 770 N N . VAL A 1 94 ? 4.356 -18.285 -0.066 1.00 93.06 94 VAL A N 1
ATOM 771 C CA . VAL A 1 94 ? 4.245 -19.663 -0.572 1.00 93.06 94 VAL A CA 1
ATOM 772 C C . VAL A 1 94 ? 3.101 -19.792 -1.577 1.00 93.06 94 VAL A C 1
ATOM 774 O O . VAL A 1 94 ? 3.277 -20.415 -2.620 1.00 93.06 94 VAL A O 1
ATOM 777 N N . ASN A 1 95 ? 1.950 -19.172 -1.309 1.00 93.31 95 ASN A N 1
ATOM 778 C CA . ASN A 1 95 ? 0.819 -19.173 -2.236 1.00 93.31 95 ASN A CA 1
ATOM 779 C C . ASN A 1 95 ? 1.143 -18.444 -3.551 1.00 93.31 95 ASN A C 1
ATOM 781 O O . ASN A 1 95 ? 0.797 -18.939 -4.621 1.00 93.31 95 ASN A O 1
ATOM 785 N N . ASP A 1 96 ? 1.822 -17.295 -3.494 1.00 89.62 96 ASP A N 1
ATOM 786 C CA . ASP A 1 96 ? 2.251 -16.549 -4.684 1.00 89.62 96 ASP A CA 1
ATOM 787 C C . ASP A 1 96 ? 3.285 -17.342 -5.507 1.00 89.62 96 ASP A C 1
ATOM 789 O O . ASP A 1 96 ? 3.239 -17.334 -6.738 1.00 89.62 96 ASP A O 1
ATOM 793 N N . PHE A 1 97 ? 4.174 -18.096 -4.856 1.00 91.81 97 PHE A N 1
ATOM 794 C CA . PHE A 1 97 ? 5.095 -19.024 -5.524 1.00 91.81 97 PHE A CA 1
ATOM 795 C C . PHE A 1 97 ? 4.363 -20.210 -6.157 1.00 91.81 97 PHE A C 1
ATOM 797 O O . PHE A 1 97 ? 4.610 -20.534 -7.315 1.00 91.81 97 PHE A O 1
ATOM 804 N N . ALA A 1 98 ? 3.416 -20.817 -5.442 1.00 93.69 98 ALA A N 1
ATOM 805 C CA . ALA A 1 98 ? 2.609 -21.917 -5.963 1.00 93.69 98 ALA A CA 1
ATOM 806 C C . ALA A 1 98 ? 1.727 -21.492 -7.151 1.00 93.69 98 ALA A C 1
ATOM 808 O O . ALA A 1 98 ? 1.477 -22.296 -8.045 1.00 93.69 98 ALA A O 1
ATOM 809 N N . SER A 1 99 ? 1.276 -20.233 -7.179 1.00 93.88 99 SER A N 1
ATOM 810 C CA . SER A 1 99 ? 0.445 -19.694 -8.264 1.00 93.88 99 SER A CA 1
ATOM 811 C C . SER A 1 99 ? 1.184 -19.510 -9.594 1.00 93.88 99 SER A C 1
ATOM 813 O O . SER A 1 99 ? 0.544 -19.415 -10.637 1.00 93.88 99 SER A O 1
ATOM 815 N N . ASP A 1 100 ? 2.517 -19.463 -9.567 1.00 93.19 100 ASP A N 1
ATOM 816 C CA . ASP A 1 100 ? 3.355 -19.273 -10.752 1.00 93.19 100 ASP A CA 1
ATOM 817 C C . ASP A 1 100 ? 4.682 -20.035 -10.570 1.00 93.19 100 ASP A C 1
ATOM 819 O O . ASP A 1 100 ? 5.714 -19.451 -10.215 1.00 93.19 100 ASP A O 1
ATOM 823 N N . PRO A 1 101 ? 4.647 -21.367 -10.781 1.00 93.94 101 PRO A N 1
ATOM 824 C CA . PRO A 1 101 ? 5.809 -22.238 -10.617 1.00 93.94 101 PRO A CA 1
ATOM 825 C C . PRO A 1 101 ? 6.940 -21.922 -11.599 1.00 93.94 101 PRO A C 1
ATOM 827 O O . PRO A 1 101 ? 8.107 -22.114 -11.266 1.00 93.94 101 PRO A O 1
ATOM 830 N N . VAL A 1 102 ? 6.607 -21.402 -12.786 1.00 93.81 102 VAL A N 1
ATOM 831 C CA . VAL A 1 102 ? 7.586 -21.051 -13.827 1.00 93.81 102 VAL A CA 1
ATOM 832 C C . VAL A 1 102 ? 8.504 -19.936 -13.337 1.00 93.81 102 VAL A C 1
ATOM 834 O O . VAL A 1 102 ? 9.719 -20.010 -13.513 1.00 93.81 102 VAL A O 1
ATOM 837 N N . TYR A 1 103 ? 7.956 -18.911 -12.682 1.00 93.19 103 TYR A N 1
ATOM 838 C CA . TYR A 1 103 ? 8.764 -17.863 -12.060 1.00 93.19 103 TYR A CA 1
ATOM 839 C C . TYR A 1 103 ? 9.732 -18.419 -11.009 1.00 93.19 103 TYR A C 1
ATOM 841 O O . TYR A 1 103 ? 10.897 -18.024 -10.971 1.00 93.19 103 TYR A O 1
ATOM 849 N N . VAL A 1 104 ? 9.267 -19.351 -10.173 1.00 93.81 104 VAL A N 1
ATOM 850 C CA . VAL A 1 104 ? 10.089 -19.972 -9.124 1.00 93.81 104 VAL A CA 1
ATOM 851 C C . VAL A 1 104 ? 11.206 -20.814 -9.736 1.00 93.81 104 VAL A C 1
ATOM 853 O O . VAL A 1 104 ? 12.348 -20.717 -9.298 1.00 93.81 104 VAL A O 1
ATOM 856 N N . GLU A 1 105 ? 10.915 -21.591 -10.776 1.00 95.31 105 GLU A N 1
ATOM 857 C CA . GLU A 1 105 ? 11.914 -22.383 -11.497 1.00 95.31 105 GLU A CA 1
ATOM 858 C C . GLU A 1 105 ? 13.009 -21.498 -12.111 1.00 95.31 105 GLU A C 1
ATOM 860 O O . GLU A 1 105 ? 14.202 -21.775 -11.954 1.00 95.31 105 GLU A O 1
ATOM 865 N N . LYS A 1 106 ? 12.624 -20.385 -12.747 1.00 95.38 106 LYS A N 1
ATOM 866 C CA . LYS A 1 106 ? 13.572 -19.394 -13.277 1.00 95.38 106 LYS A CA 1
ATOM 867 C C . LYS A 1 106 ? 14.454 -18.807 -12.178 1.00 95.38 106 LYS A C 1
ATOM 869 O O . LYS A 1 106 ? 15.672 -18.766 -12.330 1.00 95.38 106 LYS A O 1
ATOM 874 N N . LEU A 1 107 ? 13.854 -18.411 -11.055 1.00 93.62 107 LEU A N 1
ATOM 875 C CA . LEU A 1 107 ? 14.586 -17.877 -9.909 1.00 93.62 107 LEU A CA 1
ATOM 876 C C . LEU A 1 107 ? 15.590 -18.900 -9.348 1.00 93.62 107 LEU A C 1
ATOM 878 O O . LEU A 1 107 ? 16.753 -18.565 -9.134 1.00 93.62 107 LEU A O 1
ATOM 882 N N . LEU A 1 108 ? 15.166 -20.153 -9.145 1.00 94.62 108 LEU A N 1
ATOM 883 C CA . LEU A 1 108 ? 16.012 -21.226 -8.604 1.00 94.62 108 LEU A CA 1
ATOM 884 C C . LEU A 1 108 ? 17.139 -21.643 -9.556 1.00 94.62 108 LEU A C 1
ATOM 886 O O . LEU A 1 108 ? 18.195 -22.075 -9.100 1.00 94.62 108 LEU A O 1
ATOM 890 N N . SER A 1 109 ? 16.936 -21.495 -10.865 1.00 97.38 109 SER A N 1
ATOM 891 C CA . SER A 1 109 ? 17.956 -21.758 -11.887 1.00 97.38 109 SER A CA 1
ATOM 892 C C . SER A 1 109 ? 18.885 -20.566 -12.152 1.00 97.38 109 SER A C 1
ATOM 894 O O . SER A 1 109 ? 19.751 -20.650 -13.022 1.00 97.38 109 SER A O 1
ATOM 896 N N . GLY A 1 110 ? 18.738 -19.462 -11.409 1.00 96.00 110 GLY A N 1
ATOM 897 C CA . GLY A 1 110 ? 19.559 -18.259 -11.566 1.00 96.00 110 GLY A CA 1
ATOM 898 C C . GLY A 1 110 ? 19.262 -17.465 -12.841 1.00 96.00 110 GLY A C 1
ATOM 899 O O . GLY A 1 110 ? 20.073 -16.632 -13.247 1.00 96.00 110 GLY A O 1
ATOM 900 N N . GLN A 1 111 ? 18.122 -17.712 -13.489 1.00 96.31 111 GLN A N 1
ATOM 901 C CA . GLN A 1 111 ? 17.679 -16.917 -14.629 1.00 96.31 111 GLN A CA 1
ATOM 902 C C . GLN A 1 111 ? 17.135 -15.566 -14.160 1.00 96.31 111 GLN A C 1
ATOM 904 O O . GLN A 1 111 ? 16.585 -15.433 -13.066 1.00 96.31 111 GLN A O 1
ATOM 909 N N . ALA A 1 112 ? 17.253 -14.554 -15.020 1.00 91.88 112 ALA A N 1
ATOM 910 C CA . ALA A 1 112 ? 16.671 -13.250 -14.749 1.00 91.88 112 ALA A CA 1
ATOM 911 C C . ALA A 1 112 ? 15.140 -13.353 -14.649 1.00 91.88 112 ALA A C 1
ATOM 913 O O . ALA A 1 112 ? 14.473 -13.879 -15.545 1.00 91.88 112 ALA A O 1
ATOM 914 N N . VAL A 1 113 ? 14.591 -12.808 -13.567 1.00 92.56 113 VAL A N 1
ATOM 915 C CA . VAL A 1 113 ? 13.153 -12.648 -13.353 1.00 92.56 113 VAL A CA 1
ATOM 916 C C . VAL A 1 113 ? 12.846 -11.182 -13.070 1.00 92.56 113 VAL A C 1
ATOM 918 O O . VAL A 1 113 ? 13.655 -10.466 -12.480 1.00 92.56 113 VAL A O 1
ATOM 921 N N . SER A 1 114 ? 11.681 -10.720 -13.510 1.00 90.88 114 SER A N 1
ATOM 922 C CA . SER A 1 114 ? 11.171 -9.394 -13.169 1.00 90.88 114 SER A CA 1
ATOM 923 C C . SER A 1 114 ? 10.800 -9.332 -11.690 1.00 90.88 114 SER A C 1
ATOM 925 O O . SER A 1 114 ? 10.288 -10.303 -11.136 1.00 90.88 114 SER A O 1
ATOM 927 N N . SER A 1 115 ? 10.964 -8.179 -11.046 1.00 91.88 115 SER A N 1
ATOM 928 C CA . SER A 1 115 ? 10.433 -8.033 -9.691 1.00 91.88 115 SER A CA 1
ATOM 929 C C . SER A 1 115 ? 8.901 -8.035 -9.706 1.00 91.88 115 SER A C 1
ATOM 931 O O . SER A 1 115 ? 8.278 -7.386 -10.543 1.00 91.88 115 SER A O 1
ATOM 933 N N . ARG A 1 116 ? 8.274 -8.736 -8.755 1.00 92.25 116 ARG A N 1
ATOM 934 C CA . ARG A 1 116 ? 6.813 -8.678 -8.547 1.00 92.25 116 ARG A CA 1
ATOM 935 C C . ARG A 1 116 ? 6.381 -7.405 -7.817 1.00 92.25 116 ARG A C 1
ATOM 937 O O . ARG A 1 116 ? 5.230 -6.986 -7.956 1.00 92.25 116 ARG A O 1
ATOM 944 N N . VAL A 1 117 ? 7.299 -6.813 -7.053 1.00 94.44 117 VAL A N 1
ATOM 945 C CA . VAL A 1 117 ? 7.103 -5.591 -6.268 1.00 94.44 117 VAL A CA 1
ATOM 946 C C . VAL A 1 117 ? 8.204 -4.603 -6.628 1.00 94.44 117 VAL A C 1
ATOM 948 O O . VAL A 1 117 ? 9.385 -4.919 -6.488 1.00 94.44 117 VAL A O 1
ATOM 951 N N . VAL A 1 118 ? 7.835 -3.416 -7.091 1.00 95.81 118 VAL A N 1
ATOM 952 C CA . VAL A 1 118 ? 8.795 -2.359 -7.425 1.00 95.81 118 VAL A CA 1
ATOM 953 C C . VAL A 1 11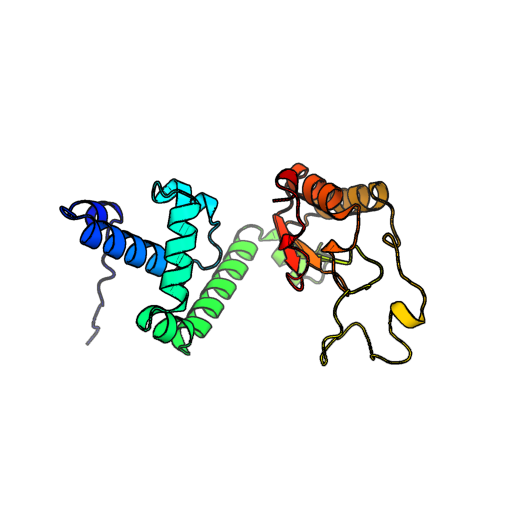8 ? 8.531 -1.159 -6.532 1.00 95.81 118 VAL A C 1
ATOM 955 O O . VAL A 1 118 ? 7.411 -0.660 -6.475 1.00 95.81 118 VAL A O 1
ATOM 958 N N . GLU A 1 119 ? 9.558 -0.697 -5.830 1.00 94.38 119 GLU A N 1
ATOM 959 C CA . GLU A 1 119 ? 9.508 0.568 -5.105 1.00 94.38 119 GLU A CA 1
ATOM 960 C C . GLU A 1 119 ? 9.950 1.703 -6.034 1.00 94.38 119 GLU A C 1
ATOM 962 O O . GLU A 1 119 ? 10.996 1.609 -6.677 1.00 94.38 119 GLU A O 1
ATOM 967 N N . LEU A 1 120 ? 9.141 2.759 -6.126 1.00 91.75 120 LEU A N 1
ATOM 968 C CA . LEU A 1 120 ? 9.385 3.923 -6.972 1.00 91.75 120 LEU A CA 1
ATOM 969 C C . LEU A 1 120 ? 9.448 5.183 -6.122 1.00 91.75 120 LEU A C 1
ATOM 971 O O . LEU A 1 120 ? 8.561 5.426 -5.303 1.00 91.75 120 LEU A O 1
ATOM 975 N N . HIS A 1 121 ? 10.476 5.999 -6.362 1.00 89.31 121 HIS A N 1
ATOM 976 C CA . HIS A 1 121 ? 10.663 7.287 -5.698 1.00 89.31 121 HIS A CA 1
ATOM 977 C C . HIS A 1 121 ? 10.216 8.396 -6.634 1.00 89.31 121 HIS A C 1
ATOM 979 O O . HIS A 1 121 ? 10.993 8.902 -7.440 1.00 89.31 121 HIS A O 1
ATOM 985 N N . ALA A 1 122 ? 8.935 8.754 -6.549 1.00 85.06 122 ALA A N 1
ATOM 986 C CA . ALA A 1 122 ? 8.324 9.708 -7.474 1.00 85.06 122 ALA A CA 1
ATOM 987 C C . ALA A 1 122 ? 8.662 11.179 -7.166 1.00 85.06 122 ALA A C 1
ATOM 989 O O . ALA A 1 122 ? 8.005 12.084 -7.667 1.00 85.06 122 ALA A O 1
ATOM 990 N N . THR A 1 123 ? 9.683 11.448 -6.354 1.00 80.50 123 THR A N 1
ATOM 991 C CA . THR A 1 123 ? 10.147 12.802 -6.027 1.00 80.50 123 THR A CA 1
ATOM 992 C C . THR A 1 123 ? 11.659 12.893 -6.204 1.00 80.50 123 THR A C 1
ATOM 994 O O . THR A 1 123 ? 12.337 11.905 -6.471 1.00 80.50 123 THR A O 1
ATOM 997 N N . LYS A 1 124 ? 12.216 14.089 -6.014 1.00 75.06 124 LYS A N 1
ATOM 998 C CA . LYS A 1 124 ? 13.669 14.303 -5.939 1.00 75.06 124 LYS A CA 1
ATOM 999 C C . LYS A 1 124 ? 14.250 13.961 -4.562 1.00 75.06 124 LYS A C 1
ATOM 1001 O O . LYS A 1 124 ? 15.271 14.520 -4.191 1.00 75.06 124 LYS A O 1
ATOM 1006 N N . GLY A 1 125 ? 13.567 13.123 -3.786 1.00 73.75 125 GLY A N 1
ATOM 1007 C CA . GLY A 1 125 ? 13.865 12.844 -2.385 1.00 73.75 125 GLY A CA 1
ATOM 1008 C C . GLY A 1 125 ? 13.496 13.975 -1.417 1.00 73.75 125 GLY A C 1
ATOM 1009 O O . GLY A 1 125 ? 13.751 13.924 -0.217 1.00 73.75 125 GLY A O 1
ATOM 1010 N N . THR A 1 126 ? 12.836 15.024 -1.901 1.00 76.12 126 THR A N 1
ATOM 1011 C CA . THR A 1 126 ? 12.408 16.142 -1.063 1.00 76.12 126 THR A CA 1
ATOM 1012 C C . THR A 1 126 ? 11.372 15.703 -0.035 1.00 76.12 126 THR A C 1
ATOM 1014 O O . THR A 1 126 ? 10.450 14.950 -0.333 1.00 76.12 126 THR A O 1
ATOM 1017 N N . CYS A 1 127 ? 11.510 16.202 1.192 1.00 81.06 127 CYS A N 1
ATOM 1018 C CA . CYS A 1 127 ? 10.577 15.957 2.285 1.00 81.06 127 CYS A CA 1
ATOM 1019 C C . CYS A 1 127 ? 10.280 17.265 3.016 1.00 81.06 127 CYS A C 1
ATOM 1021 O O . CYS A 1 127 ? 11.161 18.107 3.186 1.00 81.06 127 CYS A O 1
ATOM 1023 N N . ASN A 1 128 ? 9.049 17.415 3.494 1.00 81.44 128 ASN A N 1
ATOM 1024 C CA . ASN A 1 128 ? 8.634 18.498 4.385 1.00 81.44 128 ASN A CA 1
ATOM 1025 C C . ASN A 1 128 ? 8.894 18.171 5.869 1.00 81.44 128 ASN A C 1
ATOM 1027 O O . ASN A 1 128 ? 8.508 18.944 6.744 1.00 81.44 128 ASN A O 1
ATOM 1031 N N . TYR A 1 129 ? 9.549 17.042 6.149 1.00 82.81 129 TYR A N 1
ATOM 1032 C CA . TYR A 1 129 ? 9.925 16.585 7.482 1.00 82.81 129 TYR A CA 1
ATOM 1033 C C . TYR A 1 129 ? 11.438 16.350 7.581 1.00 82.81 129 TYR A C 1
ATOM 1035 O O . TYR A 1 129 ? 12.111 16.110 6.580 1.00 82.81 129 TYR A O 1
ATOM 1043 N N . GLN A 1 130 ? 11.982 16.400 8.800 1.00 81.06 130 GLN A N 1
ATOM 1044 C CA . GLN A 1 130 ? 13.418 16.240 9.076 1.00 81.06 130 GLN A CA 1
ATOM 1045 C C . GLN A 1 130 ? 13.651 15.152 10.131 1.00 81.06 130 GLN A C 1
ATOM 1047 O O . GLN A 1 130 ? 14.222 15.399 11.190 1.00 81.06 130 GLN A O 1
ATOM 1052 N N . CYS A 1 131 ? 13.150 13.944 9.855 1.00 84.12 131 CYS A N 1
ATOM 1053 C CA . CYS A 1 131 ? 13.267 12.791 10.750 1.00 84.12 131 CYS A CA 1
ATOM 1054 C C . CYS A 1 131 ? 14.712 12.577 11.222 1.00 84.12 131 CYS A C 1
ATOM 1056 O O . CYS A 1 131 ? 15.629 12.557 10.399 1.00 84.12 131 CYS A O 1
ATOM 1058 N N . GLU A 1 132 ? 14.907 12.332 12.524 1.00 85.88 132 GLU A N 1
ATOM 1059 C CA . GLU A 1 132 ? 16.245 12.118 13.092 1.00 85.88 132 GLU A CA 1
ATOM 1060 C C . GLU A 1 132 ? 16.971 10.931 12.432 1.00 85.88 132 GLU A C 1
ATOM 1062 O O . GLU A 1 132 ? 18.169 10.973 12.181 1.00 85.88 132 GLU A O 1
ATOM 1067 N N . MET A 1 133 ? 16.200 9.909 12.076 1.00 86.75 133 MET A N 1
ATOM 1068 C CA . MET A 1 133 ? 16.621 8.638 11.494 1.00 86.75 133 MET A CA 1
ATOM 1069 C C . MET A 1 133 ? 16.463 8.568 9.963 1.00 86.75 133 MET A C 1
ATOM 1071 O O . MET A 1 133 ? 16.304 7.478 9.416 1.00 86.75 133 MET A O 1
ATOM 1075 N N . CYS A 1 134 ? 16.412 9.705 9.259 1.00 83.56 134 CYS A N 1
ATOM 1076 C CA . CYS A 1 134 ? 16.197 9.702 7.809 1.00 83.56 134 CYS A CA 1
ATOM 1077 C C . CYS A 1 134 ? 17.348 9.001 7.067 1.00 83.56 134 CYS A C 1
ATOM 1079 O O . CYS A 1 134 ? 18.494 9.426 7.159 1.00 83.56 134 CYS A O 1
ATOM 1081 N N . LEU A 1 135 ? 17.033 7.968 6.278 1.00 81.06 135 LEU A N 1
ATOM 1082 C CA . LEU A 1 135 ? 18.017 7.255 5.450 1.00 81.06 135 LEU A CA 1
ATOM 1083 C C . LEU A 1 135 ? 18.422 8.033 4.186 1.00 81.06 135 LEU A C 1
ATOM 1085 O O . LEU A 1 135 ? 19.430 7.713 3.566 1.00 81.06 135 LEU A O 1
ATOM 1089 N N . TRP A 1 136 ? 17.632 9.042 3.808 1.00 76.44 136 TRP A N 1
ATOM 1090 C CA . TRP A 1 136 ? 17.779 9.803 2.562 1.00 76.44 136 TRP A CA 1
ATOM 1091 C C . TRP A 1 136 ? 18.424 11.177 2.756 1.00 76.44 136 TRP A C 1
ATOM 1093 O O . TRP A 1 136 ? 18.614 11.917 1.798 1.00 76.44 136 TRP A O 1
ATOM 1103 N N . SER A 1 137 ? 18.748 11.545 3.997 1.00 76.31 137 SER A N 1
ATOM 1104 C CA . SER A 1 137 ? 19.328 12.846 4.312 1.00 76.31 137 SER A CA 1
ATOM 1105 C C . SER A 1 137 ? 20.258 12.747 5.512 1.00 76.31 137 SER A C 1
ATOM 1107 O O . SER A 1 137 ? 19.830 12.327 6.584 1.00 76.31 137 SER A O 1
ATOM 1109 N N . ASP A 1 138 ? 21.486 13.238 5.370 1.00 74.62 138 ASP A N 1
ATOM 1110 C CA . ASP A 1 138 ? 22.462 13.355 6.468 1.00 74.62 138 ASP A CA 1
ATOM 1111 C C . ASP A 1 138 ? 22.204 14.574 7.380 1.00 74.62 138 ASP A C 1
ATOM 1113 O O . ASP A 1 138 ? 22.871 14.749 8.395 1.00 74.62 138 ASP A O 1
ATOM 1117 N N . LYS A 1 139 ? 21.222 15.412 7.016 1.00 69.56 139 LYS A N 1
ATOM 1118 C CA . LYS A 1 139 ? 20.853 16.684 7.667 1.00 69.56 139 LYS A CA 1
ATOM 1119 C C . LYS A 1 139 ? 21.917 17.787 7.587 1.00 69.56 139 LYS A C 1
ATOM 1121 O O . LYS A 1 139 ? 21.731 18.847 8.187 1.00 69.56 139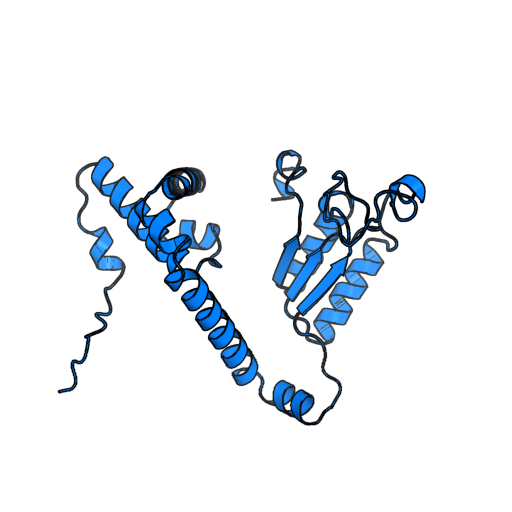 LYS A O 1
ATOM 1126 N N . HIS A 1 140 ? 22.974 17.569 6.815 1.00 69.69 140 HIS A N 1
ATOM 1127 C CA . HIS A 1 140 ? 24.074 18.497 6.602 1.00 69.69 140 HIS A CA 1
ATOM 1128 C C . HIS A 1 140 ? 24.271 18.755 5.101 1.00 69.69 140 HIS A C 1
ATOM 1130 O O . HIS A 1 140 ? 23.631 19.653 4.546 1.00 69.69 140 HIS A O 1
ATOM 1136 N N . ASP A 1 141 ? 25.108 17.965 4.430 1.00 61.16 141 ASP A N 1
ATOM 1137 C CA . ASP A 1 141 ? 25.539 18.219 3.052 1.00 61.16 141 ASP A CA 1
ATOM 1138 C C . ASP A 1 141 ? 24.645 17.503 2.030 1.00 61.16 141 ASP A C 1
ATOM 1140 O O . ASP A 1 141 ? 24.292 18.064 0.984 1.00 61.16 141 ASP A O 1
ATOM 1144 N N . MET A 1 142 ? 24.200 16.293 2.366 1.00 57.50 142 MET A N 1
ATOM 1145 C CA . MET A 1 142 ? 23.150 15.547 1.680 1.00 57.50 142 MET A CA 1
ATOM 1146 C C . MET A 1 142 ? 21.773 15.898 2.247 1.00 57.50 142 MET A C 1
ATOM 1148 O O . MET A 1 142 ? 21.041 15.037 2.734 1.00 57.50 142 MET A O 1
ATOM 1152 N N . THR A 1 143 ? 21.373 17.164 2.144 1.00 58.00 143 THR A N 1
ATOM 1153 C CA . THR A 1 143 ? 19.954 17.508 2.271 1.00 58.00 143 THR A CA 1
ATOM 1154 C C . THR A 1 143 ? 19.448 18.087 0.965 1.00 58.00 143 THR A C 1
ATOM 1156 O O . THR A 1 143 ? 20.061 18.959 0.357 1.00 58.00 143 THR A O 1
ATOM 1159 N N . TYR A 1 144 ? 18.283 17.634 0.516 1.00 62.84 144 TYR A N 1
ATOM 1160 C CA . TYR A 1 144 ? 17.671 18.119 -0.725 1.00 62.84 144 TYR A CA 1
ATOM 1161 C C . TYR A 1 144 ? 17.436 19.638 -0.719 1.00 62.84 144 TYR A C 1
ATOM 1163 O O . TYR A 1 144 ? 17.469 20.282 -1.768 1.00 62.84 144 TYR A O 1
ATOM 1171 N N . LYS A 1 145 ? 17.288 20.214 0.482 1.00 55.00 145 LYS A N 1
ATOM 1172 C CA . LYS A 1 145 ? 17.227 21.656 0.730 1.00 55.00 145 LYS A CA 1
ATOM 1173 C C . LYS A 1 145 ? 18.571 22.352 0.472 1.00 55.00 145 LYS A C 1
ATOM 1175 O O . LYS A 1 145 ? 18.594 23.379 -0.201 1.00 55.00 145 LYS A O 1
ATOM 1180 N N . THR A 1 146 ? 19.694 21.799 0.942 1.00 62.03 146 THR A N 1
ATOM 1181 C CA . THR A 1 146 ? 21.035 22.354 0.663 1.00 62.03 146 THR A CA 1
ATOM 1182 C C . THR A 1 146 ? 21.437 22.184 -0.803 1.00 62.03 146 THR A C 1
ATOM 1184 O O . THR A 1 146 ? 22.102 23.059 -1.354 1.00 62.03 146 THR A O 1
ATOM 1187 N N . GLN A 1 147 ? 20.936 21.143 -1.473 1.00 65.12 147 GLN A N 1
ATOM 1188 C CA . GLN A 1 147 ? 21.141 20.893 -2.908 1.00 65.12 147 GLN A CA 1
ATOM 1189 C C . GLN A 1 147 ? 20.154 21.643 -3.830 1.00 65.12 147 GLN A C 1
ATOM 1191 O O . GLN A 1 147 ? 20.201 21.462 -5.046 1.00 65.12 147 GLN A O 1
ATOM 1196 N N . LYS A 1 148 ? 19.257 22.487 -3.288 1.00 62.78 148 LYS A N 1
ATOM 1197 C CA . LYS A 1 148 ? 18.224 23.233 -4.043 1.00 62.78 148 LYS A CA 1
ATOM 1198 C C . LYS A 1 148 ? 17.373 22.350 -4.969 1.00 62.78 148 LYS A C 1
ATOM 1200 O O . LYS A 1 148 ? 16.964 22.777 -6.046 1.00 62.78 148 LYS A O 1
ATOM 1205 N N . MET A 1 149 ? 17.084 21.121 -4.552 1.00 61.22 149 MET A N 1
ATOM 1206 C CA . MET A 1 149 ? 16.262 20.175 -5.316 1.00 61.22 149 MET A CA 1
ATOM 1207 C C . MET A 1 149 ? 14.753 20.361 -5.080 1.00 61.22 149 MET A C 1
ATOM 1209 O O . MET A 1 149 ? 13.962 19.459 -5.346 1.00 61.22 149 MET A O 1
ATOM 1213 N N . GLU A 1 150 ? 14.346 21.531 -4.590 1.00 57.62 150 GLU A N 1
ATOM 1214 C CA . GLU A 1 150 ? 12.953 21.906 -4.353 1.00 57.62 150 GLU A CA 1
ATOM 1215 C C . GLU A 1 150 ? 12.199 21.991 -5.699 1.00 57.62 150 GLU A C 1
ATOM 1217 O O . GLU A 1 150 ? 12.541 22.803 -6.557 1.00 57.62 150 GLU A O 1
ATOM 1222 N N . GLY A 1 151 ? 11.197 21.132 -5.923 1.00 59.06 151 GLY A N 1
ATOM 1223 C CA . GLY A 1 151 ? 10.347 21.159 -7.125 1.00 59.06 151 GLY A CA 1
ATOM 1224 C C . GLY A 1 151 ? 9.948 19.779 -7.663 1.00 59.06 151 GLY A C 1
ATOM 1225 O O . GLY A 1 151 ? 10.241 18.756 -7.042 1.00 59.06 151 GLY A O 1
ATOM 1226 N N . ASN A 1 152 ? 9.281 19.770 -8.829 1.00 58.38 152 ASN A N 1
ATOM 1227 C CA . ASN A 1 152 ? 8.783 18.569 -9.525 1.00 58.38 152 ASN A CA 1
ATOM 1228 C C . ASN A 1 152 ? 9.876 17.501 -9.706 1.00 58.38 152 ASN A C 1
ATOM 1230 O O . ASN A 1 152 ? 11.066 17.829 -9.728 1.00 58.38 152 ASN A O 1
ATOM 1234 N N . GLY A 1 153 ? 9.464 16.235 -9.850 1.00 62.34 153 GLY A N 1
ATOM 1235 C CA . GLY A 1 153 ? 10.343 15.067 -9.994 1.00 62.34 153 GLY A CA 1
ATOM 1236 C C . GLY A 1 153 ? 11.425 15.202 -11.080 1.00 62.34 153 GLY A C 1
ATOM 1237 O O . GLY A 1 153 ? 11.398 16.104 -11.914 1.00 62.34 153 GLY A O 1
ATOM 1238 N N . LEU A 1 154 ? 12.423 14.305 -11.071 1.00 72.56 154 LEU A N 1
ATOM 1239 C CA . LEU A 1 154 ? 13.415 14.221 -12.165 1.00 72.56 154 LEU A CA 1
ATOM 1240 C C . LEU A 1 154 ? 12.781 13.822 -13.507 1.00 72.56 154 LEU A C 1
ATOM 1242 O O . LEU A 1 154 ? 13.381 14.035 -14.554 1.00 72.56 154 LEU A O 1
ATOM 1246 N N . MET A 1 155 ? 11.590 13.235 -13.449 1.00 85.62 155 MET A N 1
ATOM 1247 C CA . MET A 1 155 ? 10.834 12.706 -14.573 1.00 85.62 155 MET A CA 1
ATOM 1248 C C . MET A 1 155 ? 9.497 13.434 -14.664 1.00 85.62 155 MET A C 1
ATOM 1250 O O . MET A 1 155 ? 8.901 13.760 -13.631 1.00 85.62 155 MET A O 1
ATOM 1254 N N . HIS A 1 156 ? 9.032 13.671 -15.889 1.00 89.75 156 HIS A N 1
ATOM 1255 C CA . HIS A 1 156 ? 7.707 14.231 -16.134 1.00 89.75 156 HIS A CA 1
ATOM 1256 C C . HIS A 1 156 ? 6.625 13.152 -15.983 1.00 89.75 156 HIS A C 1
ATOM 1258 O O . HIS A 1 156 ? 6.921 11.955 -16.010 1.00 89.75 156 HIS A O 1
ATOM 1264 N N . LEU A 1 157 ? 5.358 13.563 -15.861 1.00 92.75 157 LEU A N 1
ATOM 1265 C CA . LEU A 1 157 ? 4.214 12.649 -15.757 1.00 92.75 157 LEU A CA 1
ATOM 1266 C C . LEU A 1 157 ? 4.226 11.536 -16.823 1.00 92.75 157 LEU A C 1
ATOM 1268 O O . LEU A 1 157 ? 4.068 10.363 -16.494 1.00 92.75 157 LEU A O 1
ATOM 1272 N N . GLU A 1 158 ? 4.467 11.876 -18.090 1.00 95.69 158 GLU A N 1
ATOM 1273 C CA . GLU A 1 158 ? 4.467 10.890 -19.182 1.00 95.69 158 GLU A CA 1
ATOM 1274 C C . GLU A 1 158 ? 5.619 9.879 -19.080 1.00 95.69 158 GLU A C 1
ATOM 1276 O O . GLU A 1 158 ? 5.455 8.706 -19.421 1.00 95.69 158 GLU A O 1
ATOM 1281 N N . ASP A 1 159 ? 6.767 10.286 -18.531 1.00 95.31 159 ASP A N 1
ATOM 1282 C CA . ASP A 1 159 ? 7.860 9.356 -18.266 1.00 95.31 159 ASP A CA 1
ATOM 1283 C C . ASP A 1 159 ? 7.475 8.350 -17.170 1.00 95.31 159 ASP A C 1
ATOM 1285 O O . ASP A 1 159 ? 7.790 7.164 -17.291 1.00 95.31 159 ASP A O 1
ATOM 1289 N N . TRP A 1 160 ? 6.759 8.793 -16.130 1.00 95.12 160 TRP A N 1
ATOM 1290 C CA . TRP A 1 160 ? 6.242 7.910 -15.082 1.00 95.12 160 TRP A CA 1
ATOM 1291 C C . TRP A 1 160 ? 5.193 6.936 -15.607 1.00 95.12 160 TRP A C 1
ATOM 1293 O O . TRP A 1 160 ? 5.275 5.743 -15.312 1.00 95.12 160 TRP A O 1
ATOM 1303 N N . LYS A 1 161 ? 4.245 7.407 -16.425 1.00 97.50 161 LYS A N 1
ATOM 1304 C CA . LYS A 1 161 ? 3.251 6.535 -17.069 1.00 97.50 161 LYS A CA 1
ATOM 1305 C C . LYS A 1 161 ? 3.916 5.462 -17.927 1.00 97.50 161 LYS A C 1
ATOM 1307 O O . LYS A 1 161 ? 3.518 4.296 -17.864 1.00 97.50 161 LYS A O 1
ATOM 1312 N N . ARG A 1 162 ? 4.964 5.825 -18.678 1.00 97.88 162 ARG A N 1
ATOM 1313 C CA . ARG A 1 162 ? 5.774 4.861 -19.437 1.00 97.88 162 ARG A CA 1
ATOM 1314 C C . ARG A 1 162 ? 6.435 3.841 -18.512 1.00 97.88 162 ARG A C 1
ATOM 1316 O O . ARG A 1 162 ? 6.232 2.652 -18.721 1.00 97.88 162 ARG A O 1
ATOM 1323 N N . VAL A 1 163 ? 7.135 4.278 -17.458 1.00 96.50 163 VAL A N 1
ATOM 1324 C CA . VAL A 1 163 ? 7.772 3.360 -16.490 1.00 96.50 163 VAL A CA 1
ATOM 1325 C C . VAL A 1 163 ? 6.762 2.379 -15.900 1.00 96.50 163 VAL A C 1
ATOM 1327 O O . VAL A 1 163 ? 7.022 1.180 -15.890 1.00 96.50 163 VAL A O 1
ATOM 1330 N N . LEU A 1 164 ? 5.603 2.861 -15.441 1.00 97.94 164 LEU A N 1
ATOM 1331 C CA . LEU A 1 164 ? 4.549 2.016 -14.874 1.00 97.94 164 LEU A CA 1
ATOM 1332 C C . LEU A 1 164 ? 4.031 0.984 -15.888 1.00 97.94 164 LEU A C 1
ATOM 1334 O O . LEU A 1 164 ? 3.822 -0.178 -15.539 1.00 97.94 164 LEU A O 1
ATOM 1338 N N . THR A 1 165 ? 3.867 1.396 -17.145 1.00 98.19 165 THR A N 1
ATOM 1339 C CA . THR A 1 165 ? 3.432 0.516 -18.238 1.00 98.19 165 THR A CA 1
ATOM 1340 C C . THR A 1 165 ? 4.479 -0.555 -18.541 1.00 98.19 165 THR A C 1
ATOM 1342 O O . THR A 1 165 ? 4.140 -1.737 -18.627 1.00 98.19 165 THR A O 1
ATOM 1345 N N . ASP A 1 166 ? 5.753 -0.172 -18.619 1.00 97.50 166 ASP A N 1
ATOM 1346 C CA . ASP A 1 166 ? 6.861 -1.084 -18.903 1.00 97.50 166 ASP A CA 1
ATOM 1347 C C . ASP A 1 166 ? 7.018 -2.125 -17.786 1.00 97.50 166 ASP A C 1
ATOM 1349 O O . ASP A 1 166 ? 7.040 -3.330 -18.049 1.00 97.50 166 ASP A O 1
ATOM 1353 N N . ILE A 1 167 ? 7.036 -1.700 -16.515 1.00 96.88 167 ILE A N 1
ATOM 1354 C CA . ILE A 1 167 ? 7.176 -2.642 -15.394 1.00 96.88 167 ILE A CA 1
ATOM 1355 C C . ILE A 1 167 ? 5.950 -3.552 -15.255 1.00 96.88 167 ILE A C 1
ATOM 1357 O O . ILE A 1 167 ? 6.100 -4.711 -14.853 1.00 96.88 167 ILE A O 1
ATOM 1361 N N . LYS A 1 168 ? 4.748 -3.072 -15.609 1.00 97.19 168 LYS A N 1
ATOM 1362 C CA . LYS A 1 168 ? 3.535 -3.896 -15.664 1.00 97.19 168 LYS A CA 1
ATOM 1363 C C . LYS A 1 168 ? 3.657 -4.963 -16.748 1.00 97.19 168 LYS A C 1
ATOM 1365 O O . LYS A 1 168 ? 3.381 -6.128 -16.464 1.00 97.19 168 LYS A O 1
ATOM 1370 N N . ALA A 1 169 ? 4.112 -4.595 -17.947 1.00 96.44 169 ALA A N 1
ATOM 1371 C CA . ALA A 1 169 ? 4.350 -5.531 -19.047 1.00 96.44 169 ALA A CA 1
ATOM 1372 C C . ALA A 1 169 ? 5.420 -6.580 -18.699 1.00 96.44 169 ALA A C 1
ATOM 1374 O O . ALA A 1 169 ? 5.318 -7.731 -19.119 1.00 96.44 169 ALA A O 1
ATOM 1375 N N . MET A 1 170 ? 6.401 -6.213 -17.870 1.00 94.06 170 MET A N 1
ATOM 1376 C CA . MET A 1 170 ? 7.396 -7.147 -17.337 1.00 94.06 170 MET A CA 1
ATOM 1377 C C . MET A 1 170 ? 6.839 -8.106 -16.276 1.00 94.06 170 MET A C 1
ATOM 1379 O O . MET A 1 170 ? 7.512 -9.077 -15.958 1.00 94.06 170 MET A O 1
ATOM 1383 N N . GLY A 1 171 ? 5.639 -7.875 -15.734 1.00 92.88 171 GLY A N 1
ATOM 1384 C CA . GLY A 1 171 ? 5.006 -8.751 -14.739 1.00 92.88 171 GLY A CA 1
ATOM 1385 C C . GLY A 1 171 ? 4.976 -8.201 -13.310 1.00 92.88 171 GLY A C 1
ATOM 1386 O O . GLY A 1 171 ? 4.623 -8.936 -12.384 1.00 92.88 171 GLY A O 1
ATOM 1387 N N . THR A 1 172 ? 5.309 -6.921 -13.105 1.00 95.81 172 THR A N 1
ATOM 1388 C CA . THR A 1 172 ? 5.120 -6.258 -11.805 1.00 95.81 172 THR A CA 1
ATOM 1389 C C . THR A 1 172 ? 3.644 -6.294 -11.412 1.00 95.81 172 THR A C 1
ATOM 1391 O O . THR A 1 172 ? 2.757 -5.982 -12.211 1.00 95.81 172 THR A O 1
ATOM 1394 N N . LYS A 1 173 ? 3.373 -6.675 -10.161 1.00 94.12 173 LYS A N 1
ATOM 1395 C CA . LYS A 1 173 ? 2.019 -6.734 -9.590 1.00 94.12 173 LYS A CA 1
ATOM 1396 C C . LYS A 1 173 ? 1.755 -5.568 -8.640 1.00 94.12 173 LYS A C 1
ATOM 1398 O O . LYS A 1 173 ? 0.627 -5.083 -8.568 1.00 94.12 173 LYS A O 1
ATOM 1403 N N . VAL A 1 174 ? 2.786 -5.147 -7.906 1.00 95.56 174 VAL A N 1
ATOM 1404 C CA . VAL A 1 174 ? 2.687 -4.124 -6.863 1.00 95.56 174 VAL A CA 1
ATOM 1405 C C . VAL A 1 174 ? 3.712 -3.025 -7.097 1.00 95.56 174 VAL A C 1
ATOM 1407 O O . VAL A 1 174 ? 4.890 -3.312 -7.306 1.00 95.56 174 VAL A O 1
ATOM 1410 N N . VAL A 1 175 ? 3.271 -1.776 -6.994 1.00 97.06 175 VAL A N 1
ATOM 1411 C CA . VAL A 1 175 ? 4.151 -0.611 -6.917 1.00 97.06 175 VAL A CA 1
ATOM 1412 C C . VAL A 1 175 ? 4.059 -0.001 -5.529 1.00 97.06 175 VAL A C 1
ATOM 1414 O O . VAL A 1 175 ? 2.975 0.305 -5.039 1.00 97.06 175 VAL A O 1
ATOM 1417 N N . VAL A 1 176 ? 5.206 0.175 -4.888 1.00 95.75 176 VAL A N 1
ATOM 1418 C CA . VAL A 1 176 ? 5.316 0.911 -3.633 1.00 95.75 176 VAL A CA 1
ATOM 1419 C C . VAL A 1 176 ? 5.792 2.312 -3.981 1.00 95.75 176 VAL A C 1
ATOM 1421 O O . VAL A 1 176 ? 6.946 2.508 -4.346 1.00 95.75 176 VAL A O 1
ATOM 1424 N N . PHE A 1 177 ? 4.898 3.288 -3.894 1.00 93.75 177 PHE A N 1
ATOM 1425 C CA . PHE A 1 177 ? 5.277 4.687 -3.961 1.00 93.75 177 PHE A CA 1
ATOM 1426 C C . PHE A 1 177 ? 5.859 5.080 -2.617 1.00 93.75 177 PHE A C 1
ATOM 1428 O O . PHE A 1 177 ? 5.144 5.245 -1.626 1.00 93.75 177 PHE A O 1
ATOM 1435 N N . SER A 1 178 ? 7.174 5.210 -2.587 1.00 87.00 178 SER A N 1
ATOM 1436 C CA . SER A 1 178 ? 7.859 5.849 -1.482 1.00 87.00 178 SER A CA 1
ATOM 1437 C C . SER A 1 178 ? 8.493 7.134 -1.983 1.00 87.00 178 SER A C 1
ATOM 1439 O O . SER A 1 178 ? 8.497 7.432 -3.177 1.00 87.00 178 SER A O 1
ATOM 1441 N N . GLY A 1 179 ? 8.934 7.979 -1.065 1.00 68.19 179 GLY A N 1
ATOM 1442 C CA . GLY A 1 179 ? 9.342 9.313 -1.462 1.00 68.19 179 GLY A CA 1
ATOM 1443 C C . GLY A 1 179 ? 10.838 9.521 -1.559 1.00 68.19 179 GLY A C 1
ATOM 1444 O O . GLY A 1 179 ? 11.192 10.642 -1.889 1.00 68.19 179 GLY A O 1
ATOM 1445 N N . GLY A 1 180 ? 11.710 8.573 -1.176 1.00 73.12 180 GLY A N 1
ATOM 1446 C CA . GLY A 1 180 ? 13.098 8.936 -0.841 1.00 73.12 180 GLY A CA 1
ATOM 1447 C C . GLY A 1 180 ? 13.173 10.229 0.005 1.00 73.12 180 GLY A C 1
ATOM 1448 O O . GLY A 1 180 ? 14.119 10.987 -0.132 1.00 73.12 180 GLY A O 1
ATOM 1449 N N . GLY A 1 181 ? 12.102 10.534 0.764 1.00 80.19 181 GLY A N 1
ATOM 1450 C CA . GLY A 1 181 ? 11.454 11.859 0.839 1.00 80.19 181 GLY A CA 1
ATOM 1451 C C . GLY A 1 181 ? 9.920 11.735 1.046 1.00 80.19 181 GLY A C 1
ATOM 1452 O O . GLY A 1 181 ? 9.456 10.662 1.429 1.00 80.19 181 GLY A O 1
ATOM 1453 N N . GLU A 1 182 ? 9.114 12.780 0.794 1.00 87.88 182 GLU A N 1
ATOM 1454 C CA . GLU A 1 182 ? 7.634 12.777 0.911 1.00 87.88 182 GLU A CA 1
ATOM 1455 C C . GLU A 1 182 ? 6.960 12.823 -0.464 1.00 87.88 182 GLU A C 1
ATOM 1457 O O . GLU A 1 182 ? 6.981 13.845 -1.150 1.00 87.88 182 GLU A O 1
ATOM 1462 N N . VAL A 1 183 ? 6.304 11.728 -0.848 1.00 89.25 183 VAL A N 1
ATOM 1463 C CA . VAL A 1 183 ? 5.734 11.574 -2.191 1.00 89.25 183 VAL A CA 1
ATOM 1464 C C . VAL A 1 183 ? 4.553 12.501 -2.477 1.00 89.25 183 VAL A C 1
ATOM 1466 O O . VAL A 1 183 ? 4.402 12.952 -3.612 1.00 89.25 183 VAL A O 1
ATOM 1469 N N . LEU A 1 184 ? 3.794 12.895 -1.448 1.00 89.44 184 LEU A N 1
ATOM 1470 C CA . LEU A 1 184 ? 2.686 13.847 -1.588 1.00 89.44 184 LEU A CA 1
ATOM 1471 C C . LEU A 1 184 ? 3.141 15.281 -1.928 1.00 89.44 184 LEU A C 1
ATOM 1473 O O . LEU A 1 184 ? 2.300 16.163 -2.079 1.00 89.44 184 LEU A O 1
ATOM 1477 N N . LEU A 1 185 ? 4.451 15.542 -2.030 1.00 85.56 185 LEU A N 1
ATOM 1478 C CA . LEU A 1 185 ? 4.986 16.806 -2.546 1.00 85.56 185 LEU A CA 1
ATOM 1479 C C . LEU A 1 185 ? 5.093 16.845 -4.075 1.00 85.56 185 LEU A C 1
ATOM 1481 O O . LEU A 1 185 ? 5.261 17.929 -4.633 1.00 85.56 185 LEU A O 1
ATOM 1485 N N . ASN A 1 186 ? 5.024 15.702 -4.764 1.00 87.25 186 ASN A N 1
ATOM 1486 C CA . ASN A 1 186 ? 4.989 15.699 -6.222 1.00 87.25 186 ASN A CA 1
ATOM 1487 C C . ASN A 1 186 ? 3.584 16.090 -6.707 1.00 87.25 186 ASN A C 1
ATOM 1489 O O . ASN A 1 186 ? 2.612 15.389 -6.435 1.00 87.25 186 ASN A O 1
ATOM 1493 N N . ALA A 1 187 ? 3.498 17.194 -7.452 1.00 87.12 187 ALA A N 1
ATOM 1494 C CA . ALA A 1 187 ? 2.246 17.705 -8.007 1.00 87.12 187 ALA A CA 1
ATOM 1495 C C . ALA A 1 187 ? 1.544 16.700 -8.937 1.00 87.12 187 ALA A C 1
ATOM 1497 O O . ALA A 1 187 ? 0.318 16.643 -8.943 1.00 87.12 187 ALA A O 1
ATOM 1498 N N . ASP A 1 188 ? 2.314 15.874 -9.649 1.00 90.69 188 ASP A N 1
ATOM 1499 C CA . ASP A 1 188 ? 1.803 14.877 -10.595 1.00 90.69 188 ASP A CA 1
ATOM 1500 C C . ASP A 1 188 ? 1.453 13.541 -9.905 1.00 90.69 188 ASP A C 1
ATOM 1502 O O . ASP A 1 188 ? 1.035 12.590 -10.562 1.00 90.69 188 ASP A O 1
ATOM 1506 N N . PHE A 1 189 ? 1.653 13.413 -8.584 1.00 91.69 189 PHE A N 1
ATOM 1507 C CA . PHE A 1 189 ? 1.575 12.121 -7.893 1.00 91.69 189 PHE A CA 1
ATOM 1508 C C . PHE A 1 189 ? 0.228 11.416 -8.067 1.00 91.69 189 PHE A C 1
ATOM 1510 O O . PHE A 1 189 ? 0.205 10.213 -8.311 1.00 91.69 189 PHE A O 1
ATOM 1517 N N . PHE A 1 190 ? -0.884 12.142 -7.962 1.00 93.00 190 PHE A N 1
ATOM 1518 C CA . PHE A 1 190 ? -2.208 11.534 -8.091 1.00 93.00 190 PHE A CA 1
ATOM 1519 C C . PHE A 1 190 ? -2.489 11.055 -9.515 1.00 93.00 190 PHE A C 1
ATOM 1521 O O . PHE A 1 190 ? -3.076 9.992 -9.681 1.00 93.00 190 PHE A O 1
ATOM 1528 N N . ASP A 1 191 ? -1.987 11.747 -10.539 1.00 95.00 191 ASP A N 1
ATOM 1529 C CA . ASP A 1 191 ? -2.093 11.279 -11.924 1.00 95.00 191 ASP A CA 1
ATOM 1530 C C . ASP A 1 191 ? -1.238 10.024 -12.162 1.00 95.00 191 ASP A C 1
ATOM 1532 O O . ASP A 1 191 ? -1.657 9.096 -12.855 1.00 95.00 191 ASP A O 1
ATOM 1536 N N . ILE A 1 192 ? -0.055 9.957 -11.540 1.00 95.00 192 ILE A N 1
ATOM 1537 C CA . ILE A 1 192 ? 0.806 8.763 -11.550 1.00 95.00 192 ILE A CA 1
ATOM 1538 C C . ILE A 1 192 ? 0.108 7.590 -10.841 1.00 95.00 192 ILE A C 1
ATOM 1540 O O . ILE A 1 192 ? 0.110 6.466 -11.347 1.00 95.00 192 ILE A O 1
ATOM 1544 N N . LEU A 1 193 ? -0.490 7.847 -9.674 1.00 95.44 193 LEU A N 1
ATOM 1545 C CA . LEU A 1 193 ? -1.221 6.864 -8.875 1.00 95.44 193 LEU A CA 1
ATOM 1546 C C . LEU A 1 193 ? -2.432 6.316 -9.641 1.00 95.44 193 LEU A C 1
ATOM 1548 O O . LEU A 1 193 ? -2.591 5.099 -9.731 1.00 95.44 193 LEU A O 1
ATOM 1552 N N . ASN A 1 194 ? -3.229 7.204 -10.240 1.00 95.69 194 ASN A N 1
ATOM 1553 C CA . ASN A 1 194 ? -4.404 6.851 -11.033 1.00 95.69 194 ASN A CA 1
ATOM 1554 C C . ASN A 1 194 ? -4.021 5.988 -12.236 1.00 95.69 194 ASN A C 1
ATOM 1556 O O . ASN A 1 194 ? -4.599 4.920 -12.425 1.00 95.69 194 ASN A O 1
ATOM 1560 N N . HIS A 1 195 ? -2.980 6.369 -12.984 1.00 97.69 195 HIS A N 1
ATOM 1561 C CA . HIS A 1 195 ? -2.485 5.554 -14.100 1.00 97.69 195 HIS A CA 1
ATOM 1562 C C . HIS A 1 195 ? -2.073 4.148 -13.646 1.00 97.69 195 HIS A C 1
ATOM 1564 O O . HIS A 1 195 ? -2.380 3.163 -14.316 1.00 97.69 195 HIS A O 1
ATOM 1570 N N . ALA A 1 196 ? -1.404 4.020 -12.491 1.00 97.50 196 ALA A N 1
ATOM 1571 C CA . ALA A 1 196 ? -1.040 2.713 -11.945 1.00 97.50 196 ALA A CA 1
ATOM 1572 C C . ALA A 1 196 ? -2.280 1.838 -11.675 1.00 97.50 196 ALA A C 1
ATOM 1574 O O . ALA A 1 196 ? -2.271 0.648 -12.004 1.00 97.50 196 ALA A O 1
ATOM 1575 N N . HIS A 1 197 ? -3.350 2.413 -11.116 1.00 95.75 197 HIS A N 1
ATOM 1576 C CA . HIS A 1 197 ? -4.617 1.704 -10.888 1.00 95.75 197 HIS A CA 1
ATOM 1577 C C . HIS A 1 197 ? -5.309 1.322 -12.193 1.00 95.75 197 HIS A C 1
ATOM 1579 O O . HIS A 1 197 ? -5.735 0.175 -12.331 1.00 95.75 197 HIS A O 1
ATOM 1585 N N . GLU A 1 198 ? -5.368 2.236 -13.162 1.00 97.62 198 GLU A N 1
ATOM 1586 C CA . GLU A 1 198 ? -5.992 2.020 -14.473 1.00 97.62 198 GLU A CA 1
ATOM 1587 C C . GLU A 1 198 ? -5.370 0.834 -15.222 1.00 97.62 198 GLU A C 1
ATOM 1589 O O . GLU A 1 198 ? -6.086 0.021 -15.808 1.00 97.62 198 GLU A O 1
ATOM 1594 N N . ILE A 1 199 ? -4.044 0.668 -15.146 1.00 97.88 199 ILE A N 1
ATOM 1595 C CA . ILE A 1 199 ? -3.341 -0.473 -15.760 1.00 97.88 199 ILE A CA 1
ATOM 1596 C C . ILE A 1 199 ? -3.307 -1.729 -14.866 1.00 97.88 199 ILE A C 1
ATOM 1598 O O . ILE A 1 199 ? -2.646 -2.725 -15.187 1.00 97.88 199 ILE A O 1
ATOM 1602 N N . GLY A 1 200 ? -4.010 -1.710 -13.731 1.00 96.81 200 GLY A N 1
ATOM 1603 C CA . GLY A 1 200 ? -4.182 -2.853 -12.837 1.00 96.81 200 GLY A CA 1
ATOM 1604 C C . GLY A 1 200 ? -2.942 -3.199 -12.010 1.00 96.81 200 GLY A C 1
ATOM 1605 O O . GLY A 1 200 ? -2.662 -4.385 -11.791 1.00 96.81 200 GLY A O 1
ATOM 1606 N N . LEU A 1 201 ? -2.155 -2.205 -11.595 1.00 96.88 201 LEU A N 1
ATOM 1607 C CA . LEU A 1 201 ? -1.157 -2.362 -10.535 1.00 96.88 201 LEU A CA 1
ATOM 1608 C C . LEU A 1 201 ? -1.811 -2.117 -9.175 1.00 96.88 201 LEU A C 1
ATOM 1610 O O . LEU A 1 201 ? -2.552 -1.155 -8.985 1.00 96.88 201 LEU A O 1
ATOM 1614 N N . ARG A 1 202 ? -1.478 -2.955 -8.190 1.00 94.31 202 ARG A N 1
ATOM 1615 C CA . ARG A 1 202 ? -1.780 -2.646 -6.790 1.00 94.31 202 ARG A CA 1
ATOM 1616 C C . ARG A 1 202 ? -0.750 -1.643 -6.286 1.00 94.31 202 ARG A C 1
ATOM 1618 O O . ARG A 1 202 ? 0.443 -1.830 -6.507 1.00 94.31 202 ARG A O 1
ATOM 1625 N N . THR A 1 203 ? -1.183 -0.624 -5.559 1.00 94.38 203 THR A N 1
ATOM 1626 C CA . THR A 1 203 ? -0.275 0.412 -5.059 1.00 94.38 203 THR A CA 1
ATOM 1627 C C . THR A 1 203 ? -0.174 0.379 -3.544 1.00 94.38 203 THR A C 1
ATOM 1629 O O . THR A 1 203 ? -1.126 0.031 -2.847 1.00 94.38 203 THR A O 1
ATOM 1632 N N . GLN A 1 204 ? 0.985 0.759 -3.029 1.00 93.56 204 GLN A N 1
ATOM 1633 C CA . GLN A 1 204 ? 1.208 1.048 -1.617 1.00 93.56 204 GLN A CA 1
ATOM 1634 C C . GLN A 1 204 ? 1.865 2.417 -1.502 1.00 93.56 204 GLN A C 1
ATOM 1636 O O . GLN A 1 204 ? 2.578 2.835 -2.412 1.00 93.56 204 GLN A O 1
ATOM 1641 N N . LEU A 1 205 ? 1.612 3.107 -0.395 1.00 92.31 205 LEU A N 1
ATOM 1642 C CA . LEU A 1 205 ? 2.065 4.472 -0.175 1.00 92.31 205 LEU A CA 1
ATOM 1643 C C . LEU A 1 205 ? 2.860 4.556 1.126 1.00 92.31 205 LEU A C 1
ATOM 1645 O O . LEU A 1 205 ? 2.330 4.254 2.194 1.00 92.31 205 LEU A O 1
ATOM 1649 N N . TYR A 1 206 ? 4.105 5.017 1.043 1.00 91.44 206 TYR A N 1
ATOM 1650 C CA . TYR A 1 206 ? 4.868 5.470 2.202 1.00 91.44 206 TYR A CA 1
ATOM 1651 C C . TYR A 1 206 ? 4.813 6.996 2.267 1.00 91.44 206 TYR A C 1
ATOM 1653 O O . TYR A 1 206 ? 5.336 7.688 1.395 1.00 91.44 206 TYR A O 1
ATOM 1661 N N . THR A 1 207 ? 4.177 7.515 3.315 1.00 90.00 207 THR A N 1
ATOM 1662 C CA . THR A 1 207 ? 4.008 8.951 3.563 1.00 90.00 207 THR A CA 1
ATOM 1663 C C . THR A 1 207 ? 4.199 9.257 5.047 1.00 90.00 207 THR A C 1
ATOM 1665 O O . THR A 1 207 ? 3.911 8.424 5.908 1.00 90.00 207 THR A O 1
ATOM 1668 N N . SER A 1 208 ? 4.655 10.470 5.359 1.00 87.19 208 SER A N 1
ATOM 1669 C CA . SER A 1 208 ? 4.651 11.026 6.718 1.00 87.19 208 SER A CA 1
ATOM 1670 C C . SER A 1 208 ? 3.237 11.293 7.244 1.00 87.19 208 SER A C 1
ATOM 1672 O O . SER A 1 208 ? 3.053 11.547 8.433 1.00 87.19 208 SER A O 1
ATOM 1674 N N . GLY A 1 209 ? 2.235 11.299 6.360 1.00 88.81 209 GLY A N 1
ATOM 1675 C CA . GLY A 1 209 ? 0.846 11.596 6.694 1.00 88.81 209 GLY A CA 1
ATOM 1676 C C . GLY A 1 209 ? 0.551 13.086 6.901 1.00 88.81 209 GLY A C 1
ATOM 1677 O O . GLY A 1 209 ? -0.614 13.471 6.977 1.00 88.81 209 GLY A O 1
ATOM 1678 N N . TYR A 1 210 ? 1.570 13.954 6.940 1.00 86.25 210 TYR A N 1
ATOM 1679 C CA . TYR A 1 210 ? 1.405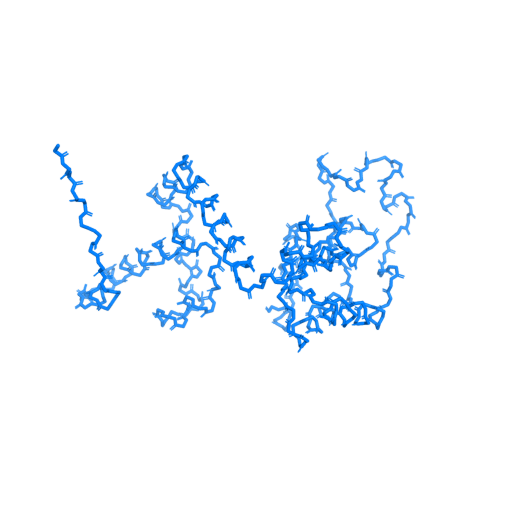 15.378 7.255 1.00 86.25 210 TYR A CA 1
ATOM 1680 C C . TYR A 1 210 ? 0.500 16.113 6.256 1.00 86.25 210 TYR A C 1
ATOM 1682 O O . TYR A 1 210 ? -0.289 16.981 6.641 1.00 86.25 210 TYR A O 1
ATOM 1690 N N . ASN A 1 211 ? 0.597 15.746 4.975 1.00 83.56 211 ASN A N 1
ATOM 1691 C CA . ASN A 1 211 ? -0.159 16.374 3.891 1.00 83.56 211 ASN A CA 1
ATOM 1692 C C . ASN A 1 211 ? -1.528 15.729 3.630 1.00 83.56 211 ASN A C 1
ATOM 1694 O O . ASN A 1 211 ? -2.281 16.274 2.830 1.00 83.56 211 ASN A O 1
ATOM 1698 N N . LEU A 1 212 ? -1.895 14.641 4.323 1.00 87.69 212 LEU A N 1
ATOM 1699 C CA . LEU A 1 212 ? -3.183 13.963 4.104 1.00 87.69 212 LEU A CA 1
ATOM 1700 C C . LEU A 1 212 ? -4.377 14.894 4.348 1.00 87.69 212 LEU A C 1
ATOM 1702 O O . LEU A 1 212 ? -5.341 14.887 3.594 1.00 87.69 212 LEU A O 1
ATOM 1706 N N . LYS A 1 213 ? -4.288 15.769 5.354 1.00 84.31 213 LYS A N 1
ATOM 1707 C CA . LYS A 1 213 ? -5.340 16.753 5.666 1.00 84.31 213 LYS A CA 1
ATOM 1708 C C . LYS A 1 213 ? -5.581 17.796 4.564 1.00 84.31 213 LYS A C 1
ATOM 1710 O O . LYS A 1 213 ? -6.593 18.482 4.605 1.00 84.31 213 LYS A O 1
ATOM 1715 N N . ASN A 1 214 ? -4.630 17.959 3.643 1.00 83.31 214 ASN A N 1
ATOM 1716 C CA . ASN A 1 214 ? -4.696 18.946 2.565 1.00 83.31 214 ASN A CA 1
ATOM 1717 C C . ASN A 1 214 ? -5.170 18.323 1.242 1.00 83.31 214 ASN A C 1
ATOM 1719 O O . ASN A 1 214 ? -5.246 19.034 0.241 1.00 83.31 214 ASN A O 1
ATOM 1723 N N . LEU A 1 215 ? -5.445 17.013 1.221 1.00 85.00 215 LEU A N 1
ATOM 1724 C CA . LEU A 1 215 ? -5.927 16.325 0.031 1.00 85.00 215 LEU A CA 1
ATOM 1725 C C . LEU A 1 215 ? -7.371 16.712 -0.268 1.00 85.00 215 LEU A C 1
ATOM 1727 O O . LEU A 1 215 ? -8.216 16.793 0.629 1.00 85.00 215 LEU A O 1
ATOM 1731 N N . LYS A 1 216 ? -7.644 16.944 -1.548 1.00 84.81 216 LYS A N 1
ATOM 1732 C CA . LYS A 1 216 ? -8.992 17.203 -2.049 1.00 84.81 216 LYS A CA 1
ATOM 1733 C C . LYS A 1 216 ? -9.806 15.901 -2.095 1.00 84.81 216 LYS A C 1
ATOM 1735 O O . LYS A 1 216 ? -9.204 14.834 -2.185 1.00 84.81 216 LYS A O 1
ATOM 1740 N N . PRO A 1 217 ? -11.150 15.956 -2.063 1.00 77.44 217 PRO A N 1
ATOM 1741 C CA . PRO A 1 217 ? -12.003 14.766 -2.135 1.00 77.44 217 PRO A CA 1
ATOM 1742 C C . PRO A 1 217 ? -11.674 13.815 -3.293 1.00 77.44 217 PRO A C 1
ATOM 1744 O O . PRO A 1 217 ? -11.701 12.611 -3.102 1.00 77.44 217 PRO A O 1
ATOM 1747 N N . GLU A 1 218 ? -11.319 14.340 -4.464 1.00 78.88 218 GLU A N 1
ATOM 1748 C CA . GLU A 1 218 ? -10.947 13.559 -5.652 1.00 78.88 218 GLU A CA 1
ATOM 1749 C C . GLU A 1 218 ? -9.561 12.893 -5.577 1.00 78.88 218 GLU A C 1
ATOM 1751 O O . GLU A 1 218 ? -9.199 12.122 -6.460 1.00 78.88 218 GLU A O 1
ATOM 1756 N N . GLN A 1 219 ? -8.770 13.224 -4.555 1.00 79.06 219 GLN A N 1
ATOM 1757 C CA . GLN A 1 219 ? -7.450 12.649 -4.283 1.00 79.06 219 GLN A CA 1
ATOM 1758 C C . GLN A 1 219 ? -7.505 11.550 -3.206 1.00 79.06 219 GLN A C 1
ATOM 1760 O O . GLN A 1 219 ? -6.466 10.982 -2.867 1.00 79.06 219 GLN A O 1
ATOM 1765 N N . TRP A 1 220 ? -8.690 11.288 -2.645 1.00 65.12 220 TRP A N 1
ATOM 1766 C CA . TRP A 1 220 ? -8.963 10.182 -1.726 1.00 65.12 220 TRP A CA 1
ATOM 1767 C C . TRP A 1 220 ? -9.479 8.959 -2.478 1.00 65.12 220 TRP A C 1
ATOM 1769 O O . TRP A 1 220 ? -9.092 7.843 -2.064 1.00 65.12 220 TRP A O 1
#

pLDDT: mean 83.32, std 17.2, range [28.02, 98.19]

Sequence (220 aa):
MKTEIPFRNHNLDDDLRFASTGVVEQEARLSVVRRILLEDPSIDSQEIERKLGLSREDLLQIYSQLQKDPEYQAVSRSHYYSRRIMFLVAKAIVNDFASDPVYVEKLLSGQAVSSRVVELHATKGTCNYQCEMCLWSDKHDMTYKTQKMEGNGLMHLEDWKRVLTDIKAMGTKVVVFSGGGEVLLNADFFDILNHAHEIGLRTQLYTSGYNLKNLKPEQW

Radius of gyration: 22.2 Å; chains: 1; bounding box: 58×62×46 Å

Secondary structure (DSSP, 8-state):
-----------TTTTTS---SHHHHHHHHHHHHHHHHHH-TT--HHHHHHHHT--HHHHHHHHHHHTT-HHHHHHHTSHHHHHHHHHHHHHHHHHHHHH-HHHHHHHHTT-----SEEEEE-SSS--S---TT-TT--SSSS-TTTTT--SS-SS-HHHHHHHHHHHHHTT--EEEEE-SS-GGG-TTHHHHHHHHHHTT-EEEE---STTGGG--GGG-